Protein AF-A0A949IMN5-F1 (afdb_monomer)

Solvent-accessible surface area (backbone atoms only — not comparable to full-atom values): 14592 Å² total; per-residue (Å²): 137,86,82,60,72,70,64,58,55,63,59,51,56,64,57,60,72,71,70,77,69,84,86,78,74,91,76,91,77,88,82,89,79,91,72,92,67,74,81,76,76,83,71,79,72,83,76,85,62,56,73,76,57,50,69,33,72,68,43,48,50,47,52,60,54,56,50,51,55,58,38,52,49,45,32,50,42,20,45,52,46,24,51,44,27,62,29,58,81,85,50,96,83,51,75,73,84,70,80,82,72,93,74,77,45,71,72,57,62,71,66,63,83,78,71,62,44,83,60,58,60,72,59,54,52,52,43,48,70,61,43,46,65,58,50,51,54,52,50,49,56,46,48,49,36,75,71,74,50,79,93,64,63,77,93,48,34,86,67,47,52,62,45,48,54,52,42,51,54,35,52,54,51,35,49,53,28,48,53,56,42,59,70,52,62,86,54,94,61,102,61,44,62,67,48,27,49,28,20,35,50,33,27,55,34,33,54,48,44,52,54,43,47,56,51,50,49,53,54,52,52,55,48,54,54,49,54,52,53,51,54,52,52,51,52,56,52,53,59,60,72,75,108

pLDDT: mean 76.86, std 22.34, range [27.94, 98.0]

Secondary structure (DSSP, 8-state):
-PPPHHHHHHHHHHHHSSS-----------------------------S-HHHHTSHHHHHHHHHHHHHHHHHHHHHHHHHHHHHT-B---TTSPPP-SPPS---HHHHHH--SPBPPPPHHHHHHHHHHHHHHHHHHHHHHHHHHHH-----HHHHHHHHHHHHHHHHHHHHHHHHHHHHHHHTT---S-SHHHHHHHHHHHHHHHHHHHHHHHHHHHHHHHHHHHHHHHHHHHHHHHHH--

Nearest PDB structures (foldseek):
  8uao-assembly1_B  TM=6.080E-01  e=2.729E+00  synthetic construct
  4dzu-assembly1_A  TM=3.066E-01  e=3.001E+00  synthetic construct
  6pvp-assembly1_C  TM=3.464E-01  e=6.118E+00  Mus musculus

Mean predicted aligned error: 12.79 Å

Radius of gyration: 24.47 Å; Cα contacts (8 Å, |Δi|>4): 161; chains: 1; bounding box: 62×64×76 Å

Structure (mmCIF, N/CA/C/O backbone):
data_AF-A0A949IMN5-F1
#
_entry.id   AF-A0A949IMN5-F1
#
loop_
_atom_site.group_PDB
_atom_site.id
_atom_site.type_symbol
_atom_site.label_atom_id
_atom_site.label_alt_id
_atom_site.label_comp_id
_atom_site.label_asym_id
_atom_site.label_entity_id
_atom_site.label_seq_id
_atom_site.pdbx_PDB_ins_code
_atom_site.Cartn_x
_atom_site.Cartn_y
_atom_site.Cartn_z
_atom_site.occupancy
_atom_site.B_iso_or_equiv
_atom_site.auth_seq_id
_atom_site.auth_comp_id
_atom_site.auth_asym_id
_atom_site.auth_atom_id
_atom_site.pdbx_PDB_model_num
ATOM 1 N N . MET A 1 1 ? -32.111 23.890 -3.496 1.00 41.28 1 MET A N 1
ATOM 2 C CA . MET A 1 1 ? -31.384 23.164 -4.562 1.00 41.28 1 MET A CA 1
ATOM 3 C C . MET A 1 1 ? -31.975 21.770 -4.661 1.00 41.28 1 MET A C 1
ATOM 5 O O . MET A 1 1 ? -31.869 21.022 -3.701 1.00 41.28 1 MET A O 1
ATOM 9 N N . ALA A 1 2 ? -32.677 21.460 -5.752 1.00 35.59 2 ALA A N 1
ATOM 10 C CA . ALA A 1 2 ? -33.306 20.155 -5.952 1.00 35.59 2 ALA A CA 1
ATOM 11 C C . ALA A 1 2 ? -32.286 19.182 -6.561 1.00 35.59 2 ALA A C 1
ATOM 13 O O . ALA A 1 2 ? -31.745 19.444 -7.634 1.00 35.59 2 ALA A O 1
ATOM 14 N N . ILE A 1 3 ? -32.001 18.083 -5.862 1.00 34.38 3 ILE A N 1
ATOM 15 C CA . ILE A 1 3 ? -31.151 17.004 -6.374 1.00 34.38 3 ILE A CA 1
ATOM 16 C C . ILE A 1 3 ? -31.991 16.190 -7.366 1.00 34.38 3 ILE A C 1
ATOM 18 O O . ILE A 1 3 ? -33.081 15.723 -7.045 1.00 34.38 3 ILE A O 1
ATOM 22 N N . SER A 1 4 ? -31.495 16.080 -8.598 1.00 31.73 4 SER A N 1
ATOM 23 C CA . SER A 1 4 ? -32.153 15.399 -9.717 1.00 31.73 4 SER A CA 1
ATOM 24 C C . SER A 1 4 ? -32.386 13.914 -9.422 1.00 31.73 4 SER A C 1
ATOM 26 O O . SER A 1 4 ? -31.450 13.189 -9.084 1.00 31.73 4 SER A O 1
ATOM 28 N N . ALA A 1 5 ? -33.620 13.444 -9.641 1.00 33.72 5 ALA A N 1
ATOM 29 C CA . ALA 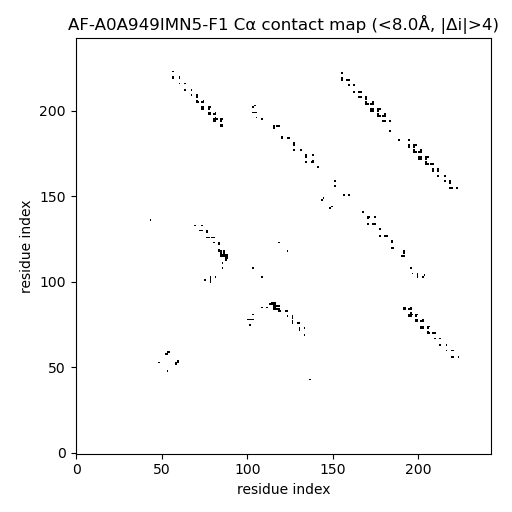A 1 5 ? -34.052 12.053 -9.466 1.00 33.72 5 ALA A CA 1
ATOM 30 C C . ALA A 1 5 ? -33.208 11.025 -10.253 1.00 33.72 5 ALA A C 1
ATOM 32 O O . ALA A 1 5 ? -33.193 9.846 -9.911 1.00 33.72 5 ALA A O 1
ATOM 33 N N . LYS A 1 6 ? -32.438 11.462 -11.261 1.00 31.70 6 LYS A N 1
ATOM 34 C CA . LYS A 1 6 ? -31.504 10.596 -11.999 1.00 31.70 6 LYS A CA 1
ATOM 35 C C . LYS A 1 6 ? -30.280 10.177 -11.172 1.00 31.70 6 LYS A C 1
ATOM 37 O O . LYS A 1 6 ? -29.752 9.098 -11.408 1.00 31.70 6 LYS A O 1
ATOM 42 N N . ALA A 1 7 ? -29.869 10.966 -10.174 1.00 36.00 7 ALA A N 1
ATOM 43 C CA . ALA A 1 7 ? -28.766 10.605 -9.277 1.00 36.00 7 ALA A CA 1
ATOM 44 C C . ALA A 1 7 ? -29.166 9.525 -8.252 1.00 36.00 7 ALA A C 1
ATOM 46 O O . ALA A 1 7 ? -28.325 8.733 -7.835 1.00 36.00 7 ALA A O 1
ATOM 47 N N . LEU A 1 8 ? -30.455 9.444 -7.893 1.00 32.62 8 LEU A N 1
ATOM 48 C CA . LEU A 1 8 ? -30.962 8.417 -6.977 1.00 32.62 8 LEU A CA 1
ATOM 49 C C . LEU A 1 8 ? -31.072 7.035 -7.644 1.00 32.62 8 LEU A C 1
ATOM 51 O O . LEU A 1 8 ? -30.878 6.017 -6.986 1.00 32.62 8 LEU A O 1
ATOM 55 N N . ILE A 1 9 ? -31.336 6.987 -8.953 1.00 37.91 9 ILE A N 1
ATOM 56 C CA . ILE A 1 9 ? -31.514 5.724 -9.687 1.00 37.91 9 ILE A CA 1
ATOM 57 C C . ILE A 1 9 ? -30.167 5.011 -9.899 1.00 37.91 9 ILE A C 1
ATOM 59 O O . ILE A 1 9 ? -30.096 3.790 -9.786 1.00 37.91 9 ILE A O 1
ATOM 63 N N . SER A 1 10 ? -29.069 5.748 -10.106 1.00 33.44 10 SER A N 1
ATOM 64 C CA . SER A 1 10 ? -27.733 5.142 -10.235 1.00 33.44 10 SER A CA 1
ATOM 65 C C . SER A 1 10 ? -27.178 4.592 -8.913 1.00 33.44 10 SER A C 1
ATOM 67 O O . SER A 1 10 ? -26.421 3.626 -8.940 1.00 33.44 10 SER A O 1
ATOM 69 N N . ALA A 1 11 ? -27.589 5.135 -7.762 1.00 33.75 11 ALA A N 1
ATOM 70 C CA . ALA A 1 11 ? -27.211 4.597 -6.451 1.00 33.75 11 ALA A CA 1
ATOM 71 C C . ALA A 1 11 ? -27.967 3.298 -6.097 1.00 33.75 11 ALA A C 1
ATOM 73 O O . ALA A 1 11 ? -27.428 2.435 -5.410 1.00 33.75 11 ALA A O 1
ATOM 74 N N . LEU A 1 12 ? -29.185 3.115 -6.619 1.00 32.62 12 LEU A N 1
ATOM 75 C CA . LEU A 1 12 ? -29.996 1.912 -6.394 1.00 32.62 12 LEU A CA 1
ATOM 76 C C . LEU A 1 12 ? -29.560 0.705 -7.242 1.00 32.62 12 LEU A C 1
ATOM 78 O O . LEU A 1 12 ? -29.733 -0.432 -6.814 1.00 32.62 12 LEU A O 1
ATOM 82 N N . ILE A 1 13 ? -28.932 0.925 -8.401 1.00 36.09 13 ILE A N 1
ATOM 83 C CA . ILE A 1 13 ? -28.458 -0.171 -9.266 1.00 36.09 13 ILE A CA 1
ATOM 84 C C . ILE A 1 13 ? -27.170 -0.814 -8.718 1.00 36.09 13 ILE A C 1
ATOM 86 O O . ILE A 1 13 ? -26.972 -2.017 -8.875 1.00 36.09 13 ILE A O 1
ATOM 90 N N . ILE A 1 14 ? -26.332 -0.060 -7.998 1.00 33.91 14 ILE A N 1
ATOM 91 C CA . ILE A 1 14 ? -25.118 -0.603 -7.359 1.00 33.91 14 ILE A CA 1
ATOM 92 C C . ILE A 1 14 ? -25.471 -1.412 -6.097 1.00 33.91 14 ILE A C 1
ATOM 94 O O . ILE A 1 14 ? -24.813 -2.406 -5.798 1.00 33.91 14 ILE A O 1
ATOM 98 N N . LEU A 1 15 ? -26.567 -1.067 -5.410 1.00 31.66 15 LEU A N 1
ATOM 99 C CA . LEU A 1 15 ? -27.069 -1.838 -4.268 1.00 31.66 15 LEU A CA 1
ATOM 100 C C . LEU A 1 15 ? -27.761 -3.152 -4.692 1.00 31.66 15 LEU A C 1
ATOM 102 O O . LEU A 1 15 ? -27.773 -4.116 -3.931 1.00 31.66 15 LEU A O 1
ATOM 106 N N . ALA A 1 16 ? -28.290 -3.225 -5.919 1.00 29.55 16 ALA A N 1
ATOM 107 C CA . ALA A 1 16 ? -28.969 -4.416 -6.436 1.00 29.55 16 ALA A CA 1
ATOM 108 C C . ALA A 1 16 ? -28.014 -5.540 -6.887 1.00 29.55 16 ALA A C 1
ATOM 110 O O . ALA A 1 16 ? -28.422 -6.697 -6.927 1.00 29.55 16 ALA A O 1
ATOM 111 N N . PHE A 1 17 ? -26.741 -5.239 -7.173 1.00 32.25 17 PHE A N 1
ATOM 112 C CA . PHE A 1 17 ? -25.756 -6.263 -7.557 1.00 32.25 17 PHE A CA 1
ATOM 113 C C . PHE A 1 17 ? -25.123 -7.007 -6.368 1.00 32.25 17 PHE A C 1
ATOM 115 O O . PHE A 1 17 ? -24.558 -8.078 -6.567 1.00 32.25 17 PHE A O 1
ATOM 122 N N . TYR A 1 18 ? -25.261 -6.499 -5.138 1.00 37.41 18 TYR A N 1
ATOM 123 C CA . TYR A 1 18 ? -24.734 -7.153 -3.928 1.00 37.41 18 TYR A CA 1
ATOM 124 C C . TYR A 1 18 ? -25.780 -7.951 -3.130 1.00 37.41 18 TYR A C 1
ATOM 126 O O . TYR A 1 18 ? -25.418 -8.687 -2.217 1.00 37.41 18 TYR A O 1
ATOM 134 N N . LEU A 1 19 ? -27.066 -7.862 -3.484 1.00 32.44 19 LEU A N 1
ATOM 135 C CA . LEU A 1 19 ? -28.165 -8.535 -2.773 1.00 32.44 19 LEU A CA 1
ATOM 136 C C . LEU A 1 19 ? -28.531 -9.926 -3.326 1.00 32.44 19 LEU A C 1
ATOM 138 O O . LEU A 1 19 ? -29.504 -10.526 -2.881 1.00 32.44 19 LEU A O 1
ATOM 142 N N . ALA A 1 20 ? -27.741 -10.464 -4.257 1.00 32.94 20 ALA A N 1
ATOM 143 C CA . ALA A 1 20 ? -27.929 -11.798 -4.827 1.00 32.94 20 ALA A CA 1
ATOM 144 C C . ALA A 1 20 ? -26.781 -12.753 -4.452 1.00 32.94 20 ALA A C 1
ATOM 146 O O . ALA A 1 20 ? -26.173 -13.376 -5.318 1.00 32.94 20 ALA A O 1
ATOM 147 N N . MET A 1 21 ? -26.475 -12.885 -3.158 1.00 36.72 21 MET A N 1
ATOM 148 C CA . MET A 1 21 ? -25.845 -14.109 -2.655 1.00 36.72 21 MET A CA 1
ATOM 149 C C . MET A 1 21 ? -26.936 -14.998 -2.047 1.00 36.72 21 MET A C 1
ATOM 151 O O . MET A 1 21 ? -27.676 -14.530 -1.180 1.00 36.72 21 MET A O 1
ATOM 155 N N . PRO A 1 22 ? -27.080 -16.259 -2.489 1.00 36.06 22 PRO A N 1
ATOM 156 C CA . PRO A 1 22 ? -28.044 -17.167 -1.895 1.00 36.06 22 PRO A CA 1
ATOM 157 C C . PRO A 1 22 ? -27.596 -17.514 -0.472 1.00 36.06 22 PRO A C 1
ATOM 159 O O . PRO A 1 22 ? -26.511 -18.054 -0.256 1.00 36.06 22 PRO A O 1
ATOM 162 N N . LEU A 1 23 ? -28.457 -17.212 0.499 1.00 37.97 23 LEU A N 1
ATOM 163 C CA . LEU A 1 23 ? -28.363 -17.723 1.860 1.00 37.97 23 LEU A CA 1
ATOM 164 C C . LEU A 1 23 ? -28.637 -19.238 1.799 1.00 37.97 23 LEU A C 1
ATOM 166 O O . LEU A 1 23 ? -29.789 -19.669 1.780 1.00 37.97 23 LEU A O 1
ATOM 170 N N . ALA A 1 24 ? -27.591 -20.055 1.682 1.00 33.03 24 ALA A N 1
ATOM 171 C CA . ALA A 1 24 ? -27.725 -21.505 1.766 1.00 33.03 24 ALA A CA 1
ATOM 172 C C . ALA A 1 24 ? -27.895 -21.911 3.240 1.00 33.03 24 ALA A C 1
ATOM 174 O O . ALA A 1 24 ? -26.998 -21.717 4.059 1.00 33.03 24 ALA A O 1
ATOM 175 N N . ALA A 1 25 ? -29.072 -22.442 3.572 1.00 32.69 25 ALA A N 1
ATOM 176 C CA . ALA A 1 25 ? -29.367 -23.077 4.855 1.00 32.69 25 ALA A CA 1
ATOM 177 C C . ALA A 1 25 ? -28.558 -24.384 5.027 1.00 32.69 25 ALA A C 1
ATOM 179 O O . ALA A 1 25 ? -28.226 -25.021 4.023 1.00 32.69 25 ALA A O 1
ATOM 180 N N . PRO A 1 26 ? -28.255 -24.822 6.265 1.00 34.97 26 PRO A N 1
ATOM 181 C CA . PRO A 1 26 ? -27.501 -26.047 6.486 1.00 34.97 26 PRO A CA 1
ATOM 182 C C . PRO A 1 26 ? -28.415 -27.263 6.293 1.00 34.97 26 PRO A C 1
ATOM 184 O O . PRO A 1 26 ? -29.452 -27.377 6.946 1.00 34.97 26 PRO A O 1
ATOM 187 N N . ALA A 1 27 ? -28.022 -28.180 5.411 1.00 33.22 27 ALA A N 1
ATOM 188 C CA . ALA A 1 27 ? -28.583 -29.524 5.348 1.00 33.22 27 ALA A CA 1
ATOM 189 C C . ALA A 1 27 ? -27.526 -30.515 5.845 1.00 33.22 27 ALA A C 1
ATOM 191 O O . ALA A 1 27 ? -26.552 -30.815 5.158 1.00 33.22 27 ALA A O 1
ATOM 192 N N . ASP A 1 28 ? -27.738 -30.991 7.066 1.00 37.88 28 ASP A N 1
ATOM 193 C CA . ASP A 1 28 ? -27.167 -32.224 7.596 1.00 37.88 28 ASP A CA 1
ATOM 194 C C . ASP A 1 28 ? -27.780 -33.399 6.818 1.00 37.88 28 ASP A C 1
ATOM 196 O O . ASP A 1 28 ? -28.994 -33.548 6.897 1.00 37.88 28 ASP A O 1
ATOM 200 N N . VAL A 1 29 ? -26.996 -34.202 6.081 1.00 36.28 29 VAL A N 1
ATOM 201 C CA . VAL A 1 29 ? -27.122 -35.677 5.986 1.00 36.28 29 VAL A CA 1
ATOM 202 C C . VAL A 1 29 ? -25.806 -36.262 5.445 1.00 36.28 29 VAL A C 1
ATOM 204 O O . VAL A 1 29 ? -25.290 -35.861 4.406 1.00 36.28 29 VAL A O 1
ATOM 207 N N . ALA A 1 30 ? -25.305 -37.249 6.183 1.00 32.31 30 ALA A N 1
ATOM 208 C CA . ALA A 1 30 ? -24.183 -38.141 5.925 1.00 32.31 30 ALA A CA 1
ATOM 209 C C . ALA A 1 30 ? -24.064 -38.728 4.501 1.00 32.31 30 ALA A C 1
ATOM 211 O O . ALA A 1 30 ? -25.062 -39.053 3.863 1.00 32.31 30 ALA A O 1
ATOM 212 N N . GLY A 1 31 ? -22.824 -39.034 4.092 1.00 27.94 31 GLY A N 1
ATOM 213 C CA . GLY A 1 31 ? -22.574 -40.057 3.070 1.00 27.94 31 GLY A CA 1
ATOM 214 C C . GLY A 1 31 ? -21.322 -39.873 2.214 1.00 27.94 31 GLY A C 1
ATOM 215 O O . GLY A 1 31 ? -21.405 -39.350 1.115 1.00 27.94 31 GLY A O 1
ATOM 216 N N . THR A 1 32 ? -20.199 -40.418 2.697 1.00 33.28 32 THR A N 1
ATOM 217 C CA . THR A 1 32 ? -19.134 -41.090 1.915 1.00 33.28 32 THR A CA 1
ATOM 218 C C . THR A 1 32 ? -18.493 -40.370 0.718 1.00 33.28 32 THR A C 1
ATOM 220 O O . THR A 1 32 ? -19.057 -40.322 -0.370 1.00 33.28 32 THR A O 1
ATOM 223 N N . GLY A 1 33 ? -17.214 -40.000 0.873 1.00 29.09 33 GLY A N 1
ATOM 224 C CA . GLY A 1 33 ? -16.301 -39.787 -0.257 1.00 29.09 33 GLY A CA 1
ATOM 225 C C . GLY A 1 33 ? -15.265 -38.688 -0.034 1.00 29.09 33 GLY A C 1
ATOM 226 O O . GLY A 1 33 ? -15.238 -37.725 -0.793 1.00 29.09 33 GLY A O 1
ATOM 227 N N . LEU A 1 34 ? -14.415 -38.812 0.992 1.00 30.92 34 LEU A N 1
ATOM 228 C CA . LEU A 1 34 ? -13.255 -37.932 1.156 1.00 30.92 34 LEU A CA 1
ATOM 229 C C . LEU A 1 34 ? -12.231 -38.238 0.058 1.00 30.92 34 LEU A C 1
ATOM 231 O O . LEU A 1 34 ? -11.395 -39.127 0.191 1.00 30.92 34 LEU A O 1
ATOM 235 N N . ASN A 1 35 ? -12.326 -37.502 -1.043 1.00 31.97 35 ASN A N 1
ATOM 2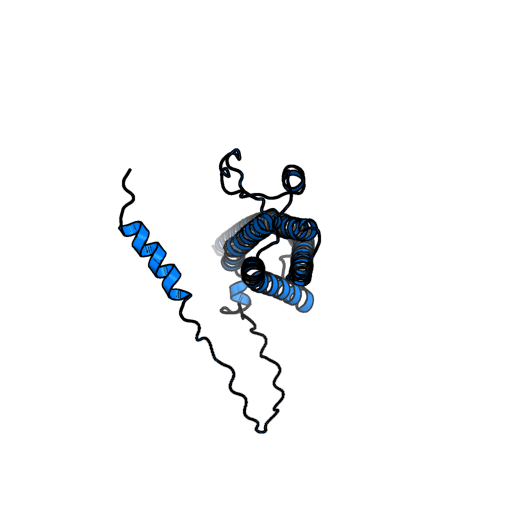36 C CA . ASN A 1 35 ? -11.181 -37.232 -1.889 1.00 31.97 35 ASN A CA 1
ATOM 237 C C . ASN A 1 35 ? -10.668 -35.859 -1.448 1.00 31.97 35 ASN A C 1
ATOM 239 O O . ASN A 1 35 ? -11.235 -34.833 -1.828 1.00 31.97 35 ASN A O 1
ATOM 243 N N . ASP A 1 36 ? -9.650 -35.864 -0.585 1.00 36.97 36 ASP A N 1
ATOM 244 C CA . ASP A 1 36 ? -8.921 -34.680 -0.135 1.00 36.97 36 ASP A CA 1
ATOM 245 C C . ASP A 1 36 ? -8.293 -33.977 -1.344 1.00 36.97 36 ASP A C 1
ATOM 247 O O . ASP A 1 36 ? -7.148 -34.210 -1.731 1.00 36.97 36 ASP A O 1
ATOM 251 N N . LYS A 1 37 ? -9.059 -33.088 -1.968 1.00 35.22 37 LYS A N 1
ATOM 252 C CA . LYS A 1 37 ? -8.505 -31.982 -2.735 1.00 35.22 37 LYS A CA 1
ATOM 253 C C . LYS A 1 37 ? -8.669 -30.748 -1.873 1.00 35.22 37 LYS A C 1
ATOM 255 O O . LYS A 1 37 ? -9.775 -30.243 -1.706 1.00 35.22 37 LYS A O 1
ATOM 260 N N . ALA A 1 38 ? -7.543 -30.308 -1.314 1.00 35.91 38 ALA A N 1
ATOM 261 C CA . ALA A 1 38 ? -7.396 -29.005 -0.685 1.00 35.91 38 ALA A CA 1
ATOM 262 C C . ALA A 1 38 ? -8.141 -27.936 -1.507 1.00 35.91 38 ALA A C 1
ATOM 264 O O . ALA A 1 38 ? -8.117 -28.017 -2.743 1.00 35.91 38 ALA A O 1
ATOM 265 N N . PRO A 1 39 ? -8.801 -26.954 -0.864 1.00 37.59 39 PRO A N 1
ATOM 266 C CA . PRO A 1 39 ? -9.489 -25.901 -1.593 1.00 37.59 39 PRO A CA 1
ATOM 267 C C . PRO A 1 39 ? -8.487 -25.267 -2.552 1.00 37.59 39 PRO A C 1
ATOM 269 O O . PRO A 1 39 ? -7.398 -24.853 -2.146 1.00 37.59 39 PRO A O 1
ATOM 272 N N . ALA A 1 40 ? -8.830 -25.281 -3.840 1.00 37.94 40 ALA A N 1
ATOM 273 C CA . ALA A 1 40 ? -8.029 -24.660 -4.874 1.00 37.94 40 ALA A CA 1
ATOM 274 C C . ALA A 1 40 ? -7.737 -23.227 -4.427 1.00 37.94 40 ALA A C 1
ATOM 276 O O . ALA A 1 40 ? -8.660 -22.423 -4.284 1.00 37.94 40 ALA A O 1
ATOM 277 N N . LYS A 1 41 ? -6.457 -22.92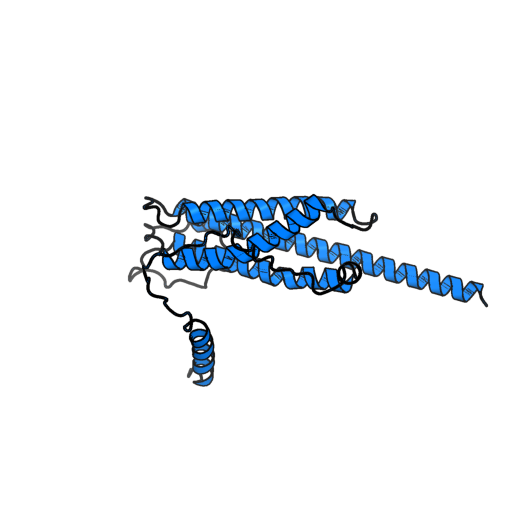3 -4.176 1.00 36.78 41 LYS A N 1
ATOM 278 C CA . LYS A 1 41 ? -5.994 -21.540 -4.114 1.00 36.78 41 LYS A CA 1
ATOM 279 C C . LYS A 1 41 ? -6.545 -20.870 -5.364 1.00 36.78 41 LYS A C 1
ATOM 281 O O . LYS A 1 41 ? -6.226 -21.297 -6.473 1.00 36.78 41 LYS A O 1
ATOM 286 N N . LEU A 1 42 ? -7.397 -19.868 -5.179 1.00 34.62 42 LEU A N 1
ATOM 287 C CA . LEU A 1 42 ? -7.748 -18.927 -6.229 1.00 34.62 42 LEU A CA 1
ATOM 288 C C . LEU A 1 42 ? -6.459 -18.188 -6.586 1.00 34.62 42 LEU A C 1
ATOM 290 O O . LEU A 1 42 ? -6.202 -17.103 -6.084 1.00 34.62 42 LEU A O 1
ATOM 294 N N . SER A 1 43 ? -5.614 -18.802 -7.415 1.00 37.22 43 SER A N 1
ATOM 295 C CA . SER A 1 43 ? -4.557 -18.082 -8.100 1.00 37.22 43 SER A CA 1
ATOM 296 C C . SER A 1 43 ? -5.282 -17.151 -9.058 1.00 37.22 43 SER A C 1
ATOM 298 O O . SER A 1 43 ? -5.744 -17.580 -10.121 1.00 37.22 43 SER A O 1
ATOM 300 N N . ILE A 1 44 ? -5.457 -15.896 -8.658 1.00 42.72 44 ILE A N 1
ATOM 301 C CA . ILE A 1 44 ? -5.903 -14.838 -9.555 1.00 42.72 44 ILE A CA 1
ATOM 302 C C . ILE A 1 44 ? -4.727 -14.609 -10.509 1.00 42.72 44 ILE A C 1
ATOM 304 O O . ILE A 1 44 ? -3.866 -13.760 -10.310 1.00 42.72 44 ILE A O 1
ATOM 308 N N . GLY A 1 45 ? -4.630 -15.472 -11.520 1.00 38.69 45 GLY A N 1
ATOM 309 C CA . GLY A 1 45 ? -3.552 -15.460 -12.491 1.00 38.69 45 GLY A CA 1
ATOM 310 C C . GLY A 1 45 ? -3.628 -14.184 -13.317 1.00 38.69 45 GLY A C 1
ATOM 311 O O . GLY A 1 45 ? -4.412 -14.091 -14.255 1.00 38.69 45 GLY A O 1
ATOM 312 N N . ARG A 1 46 ? -2.778 -13.208 -12.992 1.00 52.19 46 ARG A N 1
ATOM 313 C CA . ARG A 1 46 ? -2.610 -11.945 -13.731 1.00 52.19 46 ARG A CA 1
ATOM 314 C C . ARG A 1 46 ? -1.963 -12.130 -15.117 1.00 52.19 46 ARG A C 1
ATOM 316 O O . ARG A 1 46 ? -1.809 -11.172 -15.869 1.00 52.19 46 ARG A O 1
ATOM 323 N N . ARG A 1 47 ? -1.553 -13.354 -15.470 1.00 51.34 47 ARG A N 1
ATOM 324 C CA . ARG A 1 47 ? -0.802 -13.671 -16.694 1.00 51.34 47 ARG A CA 1
ATOM 325 C C . ARG A 1 47 ? -1.743 -13.898 -17.879 1.00 51.34 47 ARG A C 1
ATOM 327 O O . ARG A 1 47 ? -2.080 -15.028 -18.208 1.00 51.34 47 ARG A O 1
ATOM 334 N N . THR A 1 48 ? -2.184 -12.810 -18.507 1.00 51.41 48 THR A N 1
ATOM 335 C CA . THR A 1 48 ? -2.967 -12.845 -19.760 1.00 51.41 48 THR A CA 1
ATOM 336 C C . THR A 1 48 ? -2.114 -12.645 -21.018 1.00 51.41 48 THR A C 1
ATOM 338 O O . THR A 1 48 ? -2.591 -12.919 -22.116 1.00 51.41 48 THR A O 1
ATOM 341 N N . ALA A 1 49 ? -0.859 -12.209 -20.871 1.00 58.88 49 ALA A N 1
ATOM 342 C CA . ALA A 1 49 ? 0.103 -12.000 -21.953 1.00 58.88 49 ALA A CA 1
ATOM 343 C C . ALA A 1 49 ? 1.358 -12.859 -21.731 1.00 58.88 49 ALA A C 1
ATOM 345 O O . ALA A 1 49 ? 1.631 -13.274 -20.605 1.00 58.88 49 ALA A O 1
ATOM 346 N N . SER A 1 50 ? 2.120 -13.124 -22.798 1.00 64.50 50 SER A N 1
ATOM 347 C CA . SER A 1 50 ? 3.403 -13.833 -22.670 1.00 64.50 50 SER A CA 1
ATOM 348 C C . SER A 1 50 ? 4.413 -13.001 -21.867 1.00 64.50 50 SER A C 1
ATOM 350 O O . SER A 1 50 ? 4.382 -11.771 -21.933 1.00 64.50 50 SER A O 1
ATOM 352 N N . ASP A 1 51 ? 5.341 -13.649 -21.155 1.00 64.31 51 ASP A N 1
ATOM 353 C CA . ASP A 1 51 ? 6.349 -12.964 -20.324 1.00 64.31 51 ASP A CA 1
ATOM 354 C C . ASP A 1 51 ? 7.112 -11.882 -21.116 1.00 64.31 51 ASP A C 1
ATOM 356 O O . ASP A 1 51 ? 7.362 -10.785 -20.626 1.00 64.31 51 ASP A O 1
ATOM 360 N N . ALA A 1 52 ? 7.402 -12.135 -22.397 1.00 65.75 52 ALA A N 1
ATOM 361 C CA . ALA A 1 52 ? 8.068 -11.174 -23.277 1.00 65.75 52 ALA A CA 1
ATOM 362 C C . ALA A 1 52 ? 7.226 -9.917 -23.577 1.00 65.75 52 ALA A C 1
ATOM 364 O O . ALA A 1 52 ? 7.775 -8.840 -23.813 1.00 65.75 52 ALA A O 1
ATOM 365 N N . GLU A 1 53 ? 5.898 -10.032 -23.592 1.00 65.88 53 GLU A N 1
ATOM 366 C CA . GLU A 1 53 ? 4.995 -8.901 -23.809 1.00 65.88 53 GLU A CA 1
ATOM 367 C C . GLU A 1 53 ? 4.786 -8.070 -22.549 1.00 65.88 53 GLU A C 1
ATOM 369 O O . GLU A 1 53 ? 4.682 -6.848 -22.652 1.00 65.88 53 GLU A O 1
ATOM 374 N N . GLN A 1 54 ? 4.786 -8.706 -21.377 1.00 63.88 54 GLN A N 1
ATOM 375 C CA . GLN A 1 54 ? 4.701 -8.020 -20.084 1.00 63.88 54 GLN A CA 1
ATOM 376 C C . GLN A 1 54 ? 5.956 -7.191 -19.789 1.00 63.88 54 GLN A C 1
ATOM 378 O O . GLN A 1 54 ? 5.875 -6.125 -19.186 1.00 63.88 54 GLN A O 1
ATOM 383 N N . MET A 1 55 ? 7.109 -7.625 -20.301 1.00 68.75 55 MET A N 1
ATOM 384 C CA . MET A 1 55 ? 8.383 -6.914 -20.159 1.00 68.75 55 MET A CA 1
ATOM 385 C C . MET A 1 55 ? 8.553 -5.749 -21.146 1.00 68.75 55 MET A C 1
ATOM 387 O O . MET A 1 55 ? 9.589 -5.079 -21.146 1.00 68.75 55 MET A O 1
ATOM 391 N N . LYS A 1 56 ? 7.553 -5.475 -21.999 1.00 77.75 56 LYS A N 1
ATOM 392 C CA . LYS A 1 56 ? 7.573 -4.285 -22.857 1.00 77.75 56 LYS A CA 1
ATOM 393 C C . LYS A 1 56 ? 7.489 -3.017 -21.993 1.00 77.75 56 LYS A C 1
ATOM 395 O O . LYS A 1 56 ? 6.664 -2.966 -21.078 1.00 77.75 56 LYS A O 1
ATOM 400 N N . PRO A 1 57 ? 8.262 -1.964 -22.319 1.00 79.75 57 PRO A N 1
ATOM 401 C CA . PRO A 1 57 ? 8.247 -0.690 -21.602 1.00 79.75 57 PRO A CA 1
ATOM 402 C C . PRO A 1 57 ? 6.851 -0.142 -21.279 1.00 79.75 57 PRO A C 1
ATOM 404 O O . PRO A 1 57 ? 6.571 0.266 -20.152 1.00 79.75 57 PRO A O 1
ATOM 407 N N . GLU A 1 58 ? 5.954 -0.146 -22.263 1.00 83.62 58 GLU A N 1
ATOM 408 C CA . GLU A 1 58 ? 4.601 0.393 -22.141 1.00 83.62 58 GLU A CA 1
ATOM 409 C C . GLU A 1 58 ? 3.718 -0.466 -21.233 1.00 83.62 58 GLU A C 1
ATOM 411 O O . GLU A 1 58 ? 2.907 0.083 -20.484 1.00 83.62 58 GLU A O 1
ATOM 416 N N . ALA A 1 59 ? 3.889 -1.791 -21.272 1.00 80.81 59 ALA A N 1
ATOM 417 C CA . ALA A 1 59 ? 3.162 -2.723 -20.417 1.00 80.81 59 ALA A CA 1
ATOM 418 C C . ALA A 1 59 ? 3.564 -2.520 -18.951 1.00 80.81 59 ALA A C 1
ATOM 420 O O . ALA A 1 59 ? 2.706 -2.219 -18.125 1.00 80.81 59 ALA A O 1
ATOM 421 N N . MET A 1 60 ? 4.868 -2.500 -18.654 1.00 80.50 60 MET A N 1
ATOM 422 C CA . MET A 1 60 ? 5.376 -2.263 -17.295 1.00 80.50 60 MET A CA 1
ATOM 423 C C . MET A 1 60 ? 4.925 -0.909 -16.722 1.00 80.50 60 MET A C 1
ATOM 425 O O . MET A 1 60 ? 4.541 -0.803 -15.555 1.00 80.50 60 MET A O 1
ATOM 429 N N . LEU A 1 61 ? 4.950 0.157 -17.532 1.00 84.38 61 LEU A N 1
ATOM 430 C CA . LEU A 1 61 ? 4.469 1.477 -17.108 1.00 84.38 61 LEU A CA 1
ATOM 431 C C . LEU A 1 61 ? 2.949 1.507 -16.894 1.00 84.38 61 LEU A C 1
ATOM 433 O O . LEU A 1 61 ? 2.473 2.229 -16.014 1.00 84.38 61 LEU A O 1
ATOM 437 N N . THR A 1 62 ? 2.196 0.737 -17.681 1.00 86.12 62 THR A N 1
ATOM 438 C CA . THR A 1 62 ? 0.744 0.580 -17.527 1.00 86.12 62 THR A CA 1
ATOM 439 C C . THR A 1 62 ? 0.417 -0.179 -16.246 1.00 86.12 62 THR A C 1
ATOM 441 O O . THR A 1 62 ? -0.400 0.298 -15.462 1.00 86.12 62 THR A O 1
ATOM 444 N N . ASP A 1 63 ? 1.129 -1.264 -15.954 1.00 84.44 63 ASP A N 1
ATOM 445 C CA . ASP A 1 63 ? 0.955 -2.023 -14.716 1.00 84.44 63 ASP A CA 1
ATOM 446 C C . ASP A 1 63 ? 1.243 -1.156 -13.489 1.00 84.44 63 ASP A C 1
ATOM 448 O O . ASP A 1 63 ? 0.449 -1.111 -12.547 1.00 84.44 63 ASP A O 1
ATOM 452 N N . LEU A 1 64 ? 2.325 -0.371 -13.525 1.00 86.50 64 LEU A N 1
ATOM 453 C CA . LEU A 1 64 ? 2.638 0.593 -12.469 1.00 86.50 64 LEU A CA 1
ATOM 454 C C . LEU A 1 64 ? 1.619 1.735 -12.369 1.00 86.50 64 LEU A C 1
ATOM 456 O O . LEU A 1 64 ? 1.499 2.345 -11.305 1.00 86.50 64 LEU A O 1
ATOM 460 N N . ARG A 1 65 ? 0.910 2.090 -13.444 1.00 87.69 65 ARG A N 1
ATOM 461 C CA . ARG A 1 65 ? -0.205 3.049 -13.388 1.00 87.69 65 ARG A CA 1
ATOM 462 C C . ARG A 1 65 ? -1.408 2.408 -12.709 1.00 87.69 65 ARG A C 1
ATOM 464 O O . ARG A 1 65 ? -1.976 3.026 -11.812 1.00 87.69 65 ARG A O 1
ATOM 471 N N . ASP A 1 66 ? -1.774 1.201 -13.115 1.00 85.75 66 ASP A N 1
ATOM 472 C CA . ASP A 1 66 ? -2.982 0.519 -12.646 1.00 85.75 66 ASP A CA 1
ATOM 473 C C . ASP A 1 66 ? -2.859 0.094 -11.187 1.00 85.75 66 ASP A C 1
ATOM 475 O O . ASP A 1 66 ? -3.815 0.207 -10.421 1.00 85.75 66 ASP A O 1
ATOM 479 N N . PHE A 1 67 ? -1.644 -0.226 -10.746 1.00 87.25 67 PHE A N 1
ATOM 480 C CA . PHE A 1 67 ? -1.350 -0.510 -9.347 1.00 87.25 67 PHE A CA 1
ATOM 481 C C . PHE A 1 67 ? -1.686 0.651 -8.392 1.00 87.25 67 PHE A C 1
ATOM 483 O O . PHE A 1 67 ? -1.984 0.437 -7.216 1.00 87.25 67 PHE A O 1
ATOM 490 N N . ARG A 1 68 ? -1.702 1.896 -8.888 1.00 91.56 68 ARG A N 1
ATOM 491 C CA . ARG A 1 68 ? -2.145 3.062 -8.106 1.00 91.56 68 ARG A CA 1
ATOM 492 C C . ARG A 1 68 ? -3.578 2.894 -7.593 1.00 91.56 68 ARG A C 1
ATOM 494 O O . ARG A 1 68 ? -3.895 3.388 -6.514 1.00 91.56 68 ARG A O 1
ATOM 501 N N . LEU A 1 69 ? -4.447 2.229 -8.357 1.00 91.25 69 LEU A N 1
ATOM 502 C CA . LEU A 1 69 ? -5.837 1.995 -7.960 1.00 91.25 69 LEU A CA 1
ATOM 503 C C . LEU A 1 69 ? -5.899 1.080 -6.733 1.00 91.25 69 LEU A C 1
ATOM 505 O O . LEU A 1 69 ? -6.558 1.436 -5.758 1.00 91.25 69 LEU A O 1
ATOM 509 N N . CYS A 1 70 ? -5.123 -0.008 -6.731 1.00 91.75 70 CYS A N 1
ATOM 510 C CA . CYS A 1 70 ? -5.000 -0.917 -5.590 1.00 91.75 70 CYS A CA 1
ATOM 511 C C . CYS A 1 70 ? -4.506 -0.187 -4.332 1.00 91.75 70 CYS A C 1
ATOM 513 O O . CYS A 1 70 ? -5.081 -0.332 -3.255 1.00 91.75 70 CYS A O 1
ATOM 515 N N . LEU A 1 71 ? -3.477 0.657 -4.467 1.00 94.31 71 LEU A N 1
ATOM 516 C CA . LEU A 1 71 ? -2.943 1.434 -3.344 1.00 94.31 71 LEU A CA 1
ATOM 517 C C . LEU A 1 71 ? -3.937 2.474 -2.816 1.00 94.31 71 LEU A C 1
ATOM 519 O O . LEU A 1 71 ? -4.017 2.696 -1.610 1.00 94.31 71 LEU A O 1
ATOM 523 N N . ASN A 1 72 ? -4.709 3.116 -3.694 1.00 94.44 72 ASN A N 1
ATOM 524 C CA . ASN A 1 72 ? -5.756 4.043 -3.270 1.00 94.44 72 ASN A CA 1
ATOM 525 C C . ASN A 1 72 ? -6.876 3.326 -2.514 1.00 94.44 72 ASN A C 1
ATOM 527 O O . ASN A 1 72 ? -7.332 3.846 -1.498 1.00 94.44 72 ASN A O 1
ATOM 531 N N . GLN A 1 73 ? -7.274 2.138 -2.969 1.00 94.44 73 GLN A N 1
ATOM 532 C CA . GLN A 1 73 ? -8.265 1.322 -2.275 1.00 94.44 73 GLN A CA 1
ATOM 533 C C . GLN A 1 73 ? -7.751 0.876 -0.901 1.00 94.44 73 GLN A C 1
ATOM 535 O O . GLN A 1 73 ? -8.438 1.094 0.090 1.00 94.44 73 GLN A O 1
ATOM 540 N N . LEU A 1 74 ? -6.510 0.380 -0.806 1.00 95.50 74 LEU A N 1
ATOM 541 C CA . LEU A 1 74 ? -5.877 0.042 0.478 1.00 95.50 74 LEU A CA 1
ATOM 542 C C . LEU A 1 74 ? -5.891 1.214 1.464 1.00 95.50 74 LEU A C 1
ATOM 544 O O . LEU A 1 74 ? -6.212 1.040 2.637 1.00 95.50 74 LEU A O 1
ATOM 548 N N . LYS A 1 75 ? -5.564 2.422 0.991 1.00 96.62 75 LYS A N 1
ATOM 549 C CA . LYS A 1 75 ? -5.597 3.627 1.827 1.00 96.62 75 LYS A CA 1
ATOM 550 C C . LYS A 1 75 ? -7.007 3.972 2.281 1.00 96.62 75 LYS A C 1
ATOM 552 O O . LYS A 1 75 ? -7.183 4.300 3.450 1.00 96.62 75 LYS A O 1
ATOM 557 N N . GLN A 1 76 ? -7.989 3.913 1.385 1.00 95.62 76 GLN A N 1
ATOM 558 C CA . GLN A 1 76 ? -9.370 4.228 1.736 1.00 95.62 76 GLN A CA 1
ATOM 559 C C . GLN A 1 76 ? -9.923 3.233 2.758 1.00 95.62 76 GLN A C 1
ATOM 561 O O . GLN A 1 76 ? -10.508 3.652 3.752 1.00 95.62 76 GLN A O 1
ATOM 566 N N . GLU A 1 77 ? -9.681 1.937 2.577 1.00 95.69 77 GLU A N 1
ATOM 567 C CA . GLU A 1 77 ? -10.147 0.938 3.539 1.00 95.69 77 GLU A CA 1
ATOM 568 C C . GLU A 1 77 ? -9.412 1.033 4.879 1.00 95.69 77 GLU A C 1
ATOM 570 O O . GLU A 1 77 ? -10.024 0.867 5.931 1.00 95.69 77 GLU A O 1
ATOM 575 N N . ALA A 1 78 ? -8.129 1.404 4.882 1.00 97.06 78 ALA A N 1
ATOM 576 C CA . ALA A 1 78 ? -7.415 1.704 6.121 1.00 97.06 78 ALA A CA 1
ATOM 577 C C . ALA A 1 78 ? -8.006 2.924 6.854 1.00 97.06 78 ALA A C 1
ATOM 579 O O . ALA A 1 78 ? -8.123 2.914 8.079 1.00 97.06 78 ALA A O 1
ATOM 580 N N . VAL A 1 79 ? -8.424 3.963 6.125 1.00 96.31 79 VAL A N 1
ATOM 581 C CA . VAL A 1 79 ? -9.160 5.103 6.696 1.00 96.31 79 VAL A CA 1
ATOM 582 C C . VAL A 1 79 ? -10.493 4.644 7.287 1.00 96.31 79 VAL A C 1
ATOM 584 O O . VAL A 1 79 ? -10.804 5.006 8.421 1.00 96.31 79 VAL A O 1
ATOM 587 N N . ASN A 1 80 ? -11.258 3.828 6.560 1.00 95.19 80 ASN A N 1
ATOM 588 C CA . ASN A 1 80 ? -12.548 3.319 7.025 1.00 95.19 80 ASN A CA 1
ATOM 589 C C . ASN A 1 80 ? -12.387 2.477 8.305 1.00 95.19 80 ASN A C 1
ATOM 591 O O . ASN A 1 80 ? -13.128 2.656 9.274 1.00 95.19 80 ASN A O 1
ATOM 595 N N . LEU A 1 81 ? -11.361 1.620 8.347 1.00 95.38 81 LEU A N 1
ATOM 596 C CA . LEU A 1 81 ? -11.002 0.820 9.515 1.00 95.38 81 LEU A CA 1
ATOM 597 C C . LEU A 1 81 ? -10.632 1.704 10.715 1.00 95.38 81 LEU A C 1
ATOM 599 O O . LEU A 1 81 ? -11.104 1.474 11.827 1.00 95.38 81 LEU A O 1
ATOM 603 N N . PHE A 1 82 ? -9.821 2.743 10.493 1.00 95.12 82 PHE A N 1
ATOM 604 C CA . PHE A 1 82 ? -9.451 3.704 11.532 1.00 95.12 82 PHE A CA 1
ATOM 605 C C . PHE A 1 82 ? -10.674 4.443 12.085 1.00 95.12 82 PHE A C 1
ATOM 607 O O . PHE A 1 82 ? -10.814 4.585 13.299 1.00 95.12 82 PHE A O 1
ATOM 614 N N . GLN A 1 83 ? -11.576 4.894 11.213 1.00 92.62 83 GLN A N 1
ATOM 615 C CA . GLN A 1 83 ? -12.795 5.600 11.608 1.00 92.62 83 GLN A CA 1
ATOM 616 C C . GLN A 1 83 ? -13.739 4.703 12.410 1.00 92.62 83 GLN A C 1
ATOM 618 O O . GLN A 1 83 ? -14.325 5.163 13.387 1.00 92.62 83 GLN A O 1
ATOM 623 N N . GLU A 1 84 ? -13.850 3.419 12.058 1.00 93.31 84 GLU A N 1
ATOM 624 C CA . GLU A 1 84 ?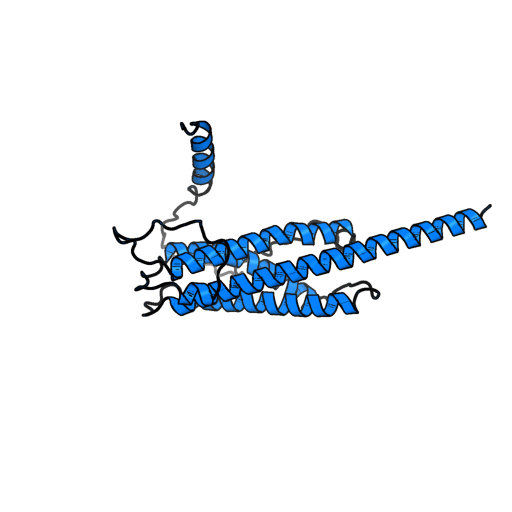 -14.637 2.469 12.849 1.00 93.31 84 GLU A CA 1
ATOM 625 C C . GLU A 1 84 ? -13.995 2.212 14.218 1.00 93.31 84 GLU A C 1
ATOM 627 O O . GLU A 1 84 ? -14.687 2.222 15.234 1.00 93.31 84 GLU A O 1
ATOM 632 N N . ALA A 1 85 ? -12.669 2.044 14.265 1.00 92.69 85 ALA A N 1
ATOM 633 C CA . ALA A 1 85 ? -11.930 1.831 15.509 1.00 92.69 85 ALA A CA 1
ATOM 634 C C . ALA A 1 85 ? -12.008 3.035 16.464 1.00 92.69 85 ALA A C 1
ATOM 636 O O . ALA A 1 85 ? -12.043 2.870 17.683 1.00 92.69 85 ALA A O 1
ATOM 637 N N . THR A 1 86 ? -12.040 4.246 15.908 1.00 91.38 86 THR A N 1
ATOM 638 C CA . THR A 1 86 ? -12.036 5.514 16.654 1.00 91.38 86 THR A CA 1
ATOM 639 C C . THR A 1 86 ? -13.415 6.155 16.776 1.00 91.38 86 THR A C 1
ATOM 641 O O . THR A 1 86 ? -13.539 7.309 17.188 1.00 91.38 86 THR A O 1
ATOM 644 N N . ARG A 1 87 ? -14.471 5.407 16.447 1.00 88.88 87 ARG A N 1
ATOM 645 C CA . ARG A 1 87 ? -15.853 5.877 16.501 1.00 88.88 87 ARG A CA 1
ATOM 646 C C . ARG A 1 87 ? -16.223 6.301 17.921 1.00 88.88 87 ARG A C 1
ATOM 648 O O . ARG A 1 87 ? -16.073 5.532 18.868 1.00 88.88 87 ARG A O 1
ATOM 655 N N . THR A 1 88 ? -16.756 7.507 18.063 1.00 86.69 88 THR A N 1
ATOM 656 C CA . THR A 1 88 ? -17.256 8.059 19.328 1.00 86.69 88 THR A CA 1
ATOM 657 C C . THR A 1 88 ? -18.755 8.333 19.243 1.00 86.69 88 THR A C 1
ATOM 659 O O . THR A 1 88 ? -19.349 8.338 18.162 1.00 86.69 88 THR A O 1
ATOM 662 N N . GLU A 1 89 ? -19.394 8.516 20.395 1.00 82.38 89 GLU A N 1
ATOM 663 C CA . GLU A 1 89 ? -20.791 8.939 20.455 1.00 82.38 89 GLU A CA 1
ATOM 664 C C . GLU A 1 89 ? -20.921 10.406 20.028 1.00 82.38 89 GLU A C 1
ATOM 666 O O . GLU A 1 89 ? -20.199 11.278 20.514 1.00 82.38 89 GLU A O 1
ATOM 671 N N . VAL A 1 90 ? -21.845 10.683 19.106 1.00 77.56 90 VAL A N 1
ATOM 672 C CA . VAL A 1 90 ? -22.150 12.053 18.685 1.00 77.56 90 VAL A CA 1
ATOM 673 C C . VAL A 1 90 ? -23.105 12.655 19.710 1.00 77.56 90 VAL A C 1
ATOM 675 O O . VAL A 1 90 ? -24.265 12.257 19.791 1.00 77.56 90 VAL A O 1
ATOM 678 N N . THR A 1 91 ? -22.623 13.610 20.501 1.00 72.12 91 THR A N 1
ATOM 679 C CA . THR A 1 91 ? -23.458 14.344 21.459 1.00 72.12 91 THR A CA 1
ATOM 680 C C . THR A 1 91 ? -24.189 15.501 20.773 1.00 72.12 91 THR A C 1
ATOM 682 O O . THR A 1 91 ? -23.769 15.986 19.725 1.00 72.12 91 THR A O 1
ATOM 685 N N . LEU A 1 92 ? -25.283 15.990 21.368 1.00 71.56 92 LEU A N 1
ATOM 686 C CA . LEU A 1 92 ? -26.062 17.118 20.825 1.00 71.56 92 LEU A CA 1
ATOM 687 C C . LEU A 1 92 ? -25.247 18.419 20.706 1.00 71.56 92 LEU A C 1
ATOM 689 O O . LEU A 1 92 ? -25.603 19.297 19.926 1.00 71.56 92 LEU A O 1
ATOM 693 N N . GLN A 1 93 ? -24.165 18.546 21.481 1.00 69.75 93 GLN A N 1
ATOM 694 C CA . GLN A 1 93 ? -23.225 19.667 21.423 1.00 69.75 93 GLN A CA 1
ATOM 695 C C . GLN A 1 93 ? -22.003 19.386 20.535 1.00 69.75 93 GLN A C 1
ATOM 697 O O . GLN A 1 93 ? -21.144 20.258 20.396 1.00 69.75 93 GLN A O 1
ATOM 702 N N . ALA A 1 94 ? -21.886 18.186 19.958 1.00 65.81 94 ALA A N 1
ATOM 703 C CA . ALA A 1 94 ? -20.772 17.854 19.089 1.00 65.81 94 ALA A CA 1
ATOM 704 C C . ALA A 1 94 ? -20.857 18.680 17.803 1.00 65.81 94 ALA A C 1
ATOM 706 O O . ALA A 1 94 ? -21.902 18.765 17.154 1.00 65.81 94 ALA A O 1
ATOM 707 N N . VAL A 1 95 ? -19.728 19.274 17.417 1.00 63.00 95 VAL A N 1
ATOM 708 C CA . VAL A 1 95 ? -19.584 19.853 16.081 1.00 63.00 95 VAL A CA 1
ATOM 709 C C . VAL A 1 95 ? -19.868 18.730 15.080 1.00 63.00 95 VAL A C 1
ATOM 711 O O . VAL A 1 95 ? -19.297 17.645 15.242 1.00 63.00 95 VAL A O 1
ATOM 714 N N . PRO A 1 96 ? -20.738 18.947 14.074 1.00 63.00 96 PRO A N 1
ATOM 715 C CA . PRO A 1 96 ? -20.996 17.943 13.056 1.00 63.00 96 PRO A CA 1
ATOM 716 C C . PRO A 1 96 ? -19.670 17.411 12.512 1.00 63.00 96 PRO A C 1
ATOM 718 O O . PRO A 1 96 ? -18.751 18.216 12.308 1.00 63.00 96 PRO A O 1
ATOM 721 N N . PRO A 1 97 ? -19.543 16.091 12.289 1.00 61.06 97 PRO A N 1
ATOM 722 C CA . PRO A 1 97 ? -18.321 15.543 11.728 1.00 61.06 97 PRO A CA 1
ATOM 723 C C . PRO A 1 97 ? -17.990 16.323 10.452 1.00 61.06 97 PRO A C 1
ATOM 725 O O . PRO A 1 97 ? -18.841 16.499 9.577 1.00 61.06 97 PRO A O 1
ATOM 728 N N . GLY A 1 98 ? -16.778 16.883 10.415 1.00 60.44 98 GLY A N 1
ATOM 729 C CA . GLY A 1 98 ? -16.299 17.704 9.308 1.00 60.44 98 GLY A CA 1
ATOM 730 C C . GLY A 1 98 ? -16.116 16.889 8.024 1.00 60.44 98 GLY A C 1
ATOM 731 O O . GLY A 1 98 ? -16.689 15.816 7.847 1.00 60.44 98 GLY A O 1
ATOM 732 N N . LYS A 1 99 ? -15.283 17.382 7.100 1.00 62.81 99 LYS A N 1
ATOM 733 C CA . LYS A 1 99 ? -14.916 16.603 5.906 1.00 62.81 99 LYS A CA 1
ATOM 734 C C . LYS A 1 99 ? -14.432 15.202 6.301 1.00 62.81 99 LYS A C 1
ATOM 736 O O . LYS A 1 99 ? -13.654 15.066 7.243 1.00 62.81 99 LYS A O 1
ATOM 741 N N . VAL A 1 100 ? -14.862 14.199 5.531 1.00 67.94 100 VAL A N 1
ATOM 742 C CA . VAL A 1 100 ? -14.335 12.829 5.602 1.00 67.94 100 VAL A CA 1
ATOM 743 C C . VAL A 1 100 ? -12.811 12.904 5.556 1.00 67.94 100 VAL A C 1
ATOM 745 O O . VAL A 1 100 ? -12.253 13.508 4.637 1.00 67.94 100 VAL A O 1
ATOM 748 N N . GLN A 1 101 ? -12.151 12.351 6.576 1.00 74.12 101 GLN A N 1
ATOM 749 C CA . GLN A 1 101 ? -10.693 12.344 6.640 1.00 74.12 101 GLN A CA 1
ATOM 750 C C . GLN A 1 101 ? -10.148 11.472 5.510 1.00 74.12 101 GLN A C 1
ATOM 752 O O . GLN A 1 101 ? -10.552 10.325 5.376 1.00 74.12 101 GLN A O 1
ATOM 757 N N . ASP A 1 102 ? -9.230 12.009 4.714 1.00 84.38 102 ASP A N 1
ATOM 758 C CA . ASP A 1 102 ? -8.519 11.300 3.642 1.00 84.38 102 ASP A CA 1
ATOM 759 C C . ASP A 1 102 ? -7.130 10.805 4.090 1.00 84.38 102 ASP A C 1
ATOM 761 O O . ASP A 1 102 ? -6.449 10.067 3.372 1.00 84.38 102 ASP A O 1
ATOM 765 N N . LYS A 1 103 ? -6.697 11.215 5.290 1.00 90.75 103 LYS A N 1
ATOM 766 C CA . LYS A 1 103 ? -5.397 10.893 5.885 1.00 90.75 103 LYS A CA 1
ATOM 767 C C . LYS A 1 103 ? -5.553 10.560 7.358 1.00 90.75 103 LYS A C 1
ATOM 769 O O . LYS A 1 103 ? -6.278 11.247 8.072 1.00 90.75 103 LYS A O 1
ATOM 774 N N . ILE A 1 104 ? -4.807 9.556 7.810 1.00 94.44 104 ILE A N 1
ATOM 775 C CA . ILE A 1 104 ? -4.786 9.108 9.207 1.00 94.44 104 ILE A CA 1
ATOM 776 C C . ILE A 1 104 ? -3.354 9.091 9.747 1.00 94.44 104 ILE A C 1
ATOM 778 O O . ILE A 1 104 ? -2.390 8.888 9.008 1.00 94.44 104 ILE A O 1
ATOM 782 N N . SER A 1 105 ? -3.190 9.354 11.043 1.00 94.31 105 SER A N 1
ATOM 783 C CA . SER A 1 105 ? -1.883 9.345 11.711 1.00 94.31 105 SER A CA 1
ATOM 784 C C . SER A 1 105 ? -2.033 9.180 13.222 1.00 94.31 105 SER A C 1
ATOM 786 O O . SER A 1 105 ? -3.110 9.421 13.766 1.00 94.31 105 SER A O 1
ATOM 788 N N . GLU A 1 106 ? -0.941 8.840 13.913 1.00 93.31 106 GLU A N 1
ATOM 789 C CA . GLU A 1 106 ? -0.935 8.764 15.383 1.00 93.31 106 GLU A CA 1
ATOM 790 C C . GLU A 1 106 ? -1.305 10.114 16.020 1.00 93.31 106 GLU A C 1
ATOM 792 O O . GLU A 1 106 ? -1.995 10.151 17.032 1.00 93.31 106 GLU A O 1
ATOM 797 N N . GLY A 1 107 ? -0.918 11.233 15.396 1.00 90.50 107 GLY A N 1
ATOM 798 C CA . GLY A 1 107 ? -1.297 12.566 15.869 1.00 90.50 107 GLY A CA 1
ATOM 799 C C . GLY A 1 107 ? -2.810 12.791 15.841 1.00 90.50 107 GLY A C 1
ATOM 800 O O . GLY A 1 107 ? -3.348 13.393 16.762 1.00 90.50 107 GLY A O 1
ATOM 801 N N . ILE A 1 108 ? -3.510 12.253 14.835 1.00 88.75 108 ILE A N 1
ATOM 802 C CA . ILE A 1 108 ? -4.980 12.301 14.781 1.00 88.75 108 ILE A CA 1
ATOM 803 C C . ILE A 1 108 ? -5.571 11.406 15.870 1.00 88.75 108 ILE A C 1
ATOM 805 O O . ILE A 1 108 ? -6.473 11.837 16.577 1.00 88.75 108 ILE A O 1
ATOM 809 N N . LEU A 1 109 ? -5.033 10.198 16.063 1.00 89.75 109 LEU A N 1
ATOM 810 C CA . LEU A 1 109 ? -5.483 9.291 17.123 1.00 89.75 109 LEU 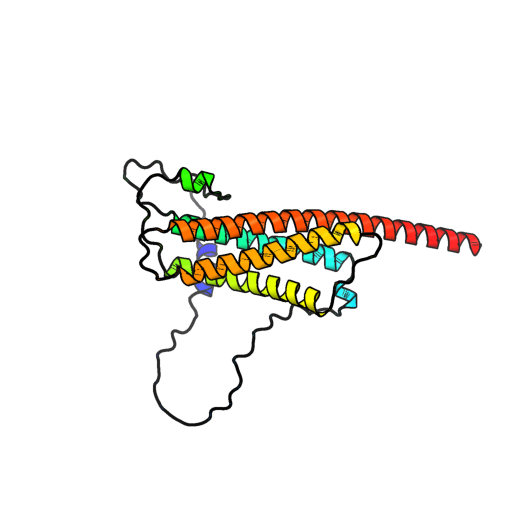A CA 1
ATOM 811 C C . LEU A 1 109 ? -5.384 9.926 18.522 1.00 89.75 109 LEU A C 1
ATOM 813 O O . LEU A 1 109 ? -6.259 9.718 19.353 1.00 89.75 109 LEU A O 1
ATOM 817 N N . GLN A 1 110 ? -4.348 10.731 18.769 1.00 86.94 110 GLN A N 1
ATOM 818 C CA . GLN A 1 110 ? -4.148 11.448 20.036 1.00 86.94 110 GLN A CA 1
ATOM 819 C C . GLN A 1 110 ? -5.098 12.641 20.233 1.00 86.94 110 GLN A C 1
ATOM 821 O O . GLN A 1 110 ? -5.325 13.056 21.367 1.00 86.94 110 GLN A O 1
ATOM 826 N N . GLN A 1 111 ? -5.640 13.201 19.149 1.00 83.50 111 GLN A N 1
ATOM 827 C CA . GLN A 1 111 ? -6.577 14.332 19.182 1.00 83.50 111 GLN A CA 1
ATOM 828 C C . GLN A 1 111 ? -8.025 13.900 19.431 1.00 83.50 111 GLN A C 1
ATOM 830 O O . GLN A 1 111 ? -8.874 14.741 19.725 1.00 83.50 111 GLN A O 1
ATOM 835 N N . ILE A 1 112 ? -8.337 12.610 19.284 1.00 79.38 112 ILE A N 1
ATOM 836 C CA . ILE A 1 112 ? -9.691 12.116 19.522 1.00 79.38 112 ILE A CA 1
ATOM 837 C C . ILE A 1 112 ? -9.889 11.983 21.029 1.00 79.38 112 ILE A C 1
ATOM 839 O O . ILE A 1 112 ? -9.316 11.122 21.693 1.00 79.38 112 ILE A O 1
ATOM 843 N N . HIS A 1 113 ? -10.706 12.881 21.569 1.00 71.88 113 HIS A N 1
ATOM 844 C CA . HIS A 1 113 ? -11.063 12.908 22.978 1.00 71.88 113 HIS A CA 1
ATOM 845 C C . HIS A 1 113 ? -12.414 12.219 23.184 1.00 71.88 113 HIS A C 1
ATOM 847 O O . HIS A 1 113 ? -13.392 12.545 22.514 1.00 71.88 113 HIS A O 1
ATOM 853 N N . GLY A 1 114 ? -12.477 11.282 24.129 1.00 74.44 114 GLY A N 1
ATOM 854 C CA . GLY A 1 114 ? -13.708 10.580 24.491 1.00 74.44 114 GLY A CA 1
ATOM 855 C C . GLY A 1 114 ? -13.525 9.070 24.597 1.00 74.44 114 GLY A C 1
ATOM 856 O O . GLY A 1 114 ? -12.464 8.527 24.293 1.00 74.44 114 GLY A O 1
ATOM 857 N N . LYS A 1 115 ? -14.575 8.387 25.057 1.00 82.94 115 LYS A N 1
ATOM 858 C CA . LYS A 1 115 ? -14.619 6.925 25.080 1.00 82.94 115 LYS A CA 1
ATOM 859 C C . LYS A 1 115 ? -14.989 6.417 23.687 1.00 82.94 115 LYS A C 1
ATOM 861 O O . LYS A 1 115 ? -15.991 6.853 23.120 1.00 82.94 115 LYS A O 1
ATOM 866 N N . TYR A 1 116 ? -14.199 5.488 23.156 1.00 87.38 116 TYR A N 1
ATOM 867 C CA . TYR A 1 116 ? -14.534 4.818 21.905 1.00 87.38 116 TYR A CA 1
ATOM 868 C C . TYR A 1 116 ? -15.734 3.891 22.090 1.00 87.38 116 TYR A C 1
ATOM 870 O O . TYR A 1 116 ? -15.866 3.205 23.107 1.00 87.38 116 TYR A O 1
ATOM 878 N N . LEU A 1 117 ? -16.607 3.874 21.090 1.00 88.56 117 LEU A N 1
ATOM 879 C CA . LEU A 1 117 ? -17.663 2.881 20.972 1.00 88.56 117 LEU A CA 1
ATOM 880 C C . LEU A 1 117 ? -17.059 1.562 20.494 1.00 88.56 117 LEU A C 1
ATOM 882 O O . LEU A 1 117 ? -16.071 1.557 19.763 1.00 88.56 117 LEU A O 1
ATOM 886 N N . LEU A 1 118 ? -17.665 0.440 20.879 1.00 89.31 118 LEU A N 1
ATOM 887 C CA . LEU A 1 118 ? -17.204 -0.867 20.419 1.00 89.31 118 LEU A CA 1
ATOM 888 C C . LEU A 1 118 ? -17.261 -0.929 18.877 1.00 89.31 118 LEU A C 1
ATOM 890 O O . LEU A 1 118 ? -18.285 -0.532 18.302 1.00 89.31 118 LEU A O 1
ATOM 894 N N . PRO A 1 119 ? -16.206 -1.395 18.187 1.00 90.94 119 PRO A N 1
ATOM 895 C CA . PRO A 1 119 ? -16.212 -1.515 16.741 1.00 90.94 119 PRO A CA 1
ATOM 896 C C . PRO A 1 119 ? -17.275 -2.514 16.308 1.00 90.94 119 PRO A C 1
ATOM 898 O O . PRO A 1 119 ? -17.438 -3.582 16.900 1.00 90.94 119 PRO A O 1
ATOM 901 N N . ARG A 1 120 ? -17.999 -2.181 15.248 1.00 92.38 120 ARG A N 1
ATOM 902 C CA . ARG A 1 120 ? -19.009 -3.072 14.692 1.00 92.38 120 ARG A CA 1
ATOM 903 C C . ARG A 1 120 ? -18.343 -4.182 13.890 1.00 92.38 120 ARG A C 1
ATOM 905 O O . ARG A 1 120 ? -17.674 -3.921 12.888 1.00 92.38 120 ARG A O 1
ATOM 912 N N . ARG A 1 121 ? -18.527 -5.425 14.333 1.00 91.88 121 ARG A N 1
ATOM 913 C CA . ARG A 1 121 ? -17.848 -6.603 13.776 1.00 91.88 121 ARG A CA 1
ATOM 914 C C . ARG A 1 121 ? -18.085 -6.753 12.275 1.00 91.88 121 ARG A C 1
ATOM 916 O O . ARG A 1 121 ? -17.146 -7.044 11.544 1.00 91.88 121 ARG A O 1
ATOM 923 N N . GLU A 1 122 ? -19.311 -6.543 11.817 1.00 92.75 122 GLU A N 1
ATOM 924 C CA . GLU A 1 122 ? -19.700 -6.657 10.413 1.00 92.75 122 GLU A CA 1
ATOM 925 C C . GLU A 1 122 ? -18.934 -5.680 9.510 1.00 92.75 122 GLU A C 1
ATOM 927 O O . GLU A 1 122 ? -18.526 -6.052 8.412 1.00 92.75 122 GLU A O 1
ATOM 932 N N . TRP A 1 123 ? -18.653 -4.471 10.002 1.00 94.69 123 TRP A N 1
ATOM 933 C CA . TRP A 1 123 ? -17.864 -3.477 9.276 1.00 94.69 123 TRP A CA 1
ATOM 934 C C . TRP A 1 123 ? -16.384 -3.844 9.253 1.00 94.69 123 TRP A C 1
ATOM 936 O O . TRP A 1 123 ? -15.751 -3.746 8.207 1.00 94.69 123 TRP A O 1
ATOM 946 N N . LEU A 1 124 ? -15.835 -4.334 10.370 1.00 93.38 124 LEU A N 1
ATOM 947 C CA . LEU A 1 124 ? -14.448 -4.806 10.398 1.00 93.38 124 LEU A CA 1
ATOM 948 C C . LEU A 1 124 ? -14.221 -5.969 9.427 1.00 93.38 124 LEU A C 1
ATOM 950 O O . LEU A 1 124 ? -13.244 -5.960 8.681 1.00 93.38 124 LEU A O 1
ATOM 954 N N . VAL A 1 125 ? -15.142 -6.936 9.402 1.00 93.69 125 VAL A N 1
ATOM 955 C CA . VAL A 1 125 ? -15.100 -8.067 8.464 1.00 93.69 125 VAL A CA 1
ATOM 956 C C . VAL A 1 125 ? -15.206 -7.577 7.020 1.00 93.69 125 VAL A C 1
ATOM 958 O O . VAL A 1 125 ? -14.437 -8.029 6.177 1.00 93.69 125 VAL A O 1
ATOM 961 N N . LEU A 1 126 ? -16.098 -6.623 6.730 1.00 94.38 126 LEU A N 1
ATOM 962 C CA . LEU A 1 126 ? -16.211 -6.020 5.399 1.00 94.38 126 LEU A CA 1
ATOM 963 C C . LEU A 1 126 ? -14.885 -5.392 4.939 1.00 94.38 126 LEU A C 1
ATOM 965 O O . LEU A 1 126 ? -14.428 -5.669 3.827 1.00 94.38 126 LEU A O 1
ATOM 969 N N . TYR A 1 127 ? -14.254 -4.570 5.782 1.00 95.00 127 TYR A N 1
ATOM 970 C CA . TYR A 1 127 ? -13.005 -3.890 5.429 1.00 95.00 127 TYR A CA 1
ATOM 971 C C . TYR A 1 127 ? -11.850 -4.876 5.246 1.00 95.00 127 TYR A C 1
ATOM 973 O O . TYR A 1 127 ? -11.118 -4.780 4.263 1.00 95.00 127 TYR A O 1
ATOM 981 N N . VAL A 1 128 ? -11.714 -5.868 6.134 1.00 94.19 128 VAL A N 1
ATOM 982 C CA . VAL A 1 128 ? -10.696 -6.921 5.993 1.00 94.19 128 VAL A CA 1
ATOM 983 C C . VAL A 1 128 ? -10.901 -7.714 4.707 1.00 94.19 128 VAL A C 1
ATOM 985 O O . VAL A 1 128 ? -9.956 -7.831 3.933 1.00 94.19 128 VAL A O 1
ATOM 988 N N . ASN A 1 129 ? -12.125 -8.158 4.414 1.00 93.81 129 ASN A N 1
ATOM 989 C CA . ASN A 1 129 ? -12.428 -8.910 3.192 1.00 93.81 129 ASN A CA 1
ATOM 990 C C . ASN A 1 129 ? -12.213 -8.089 1.908 1.00 93.81 129 ASN A C 1
ATOM 992 O O . ASN A 1 129 ? -12.117 -8.657 0.822 1.00 93.81 129 ASN A O 1
ATOM 996 N N . THR A 1 130 ? -12.132 -6.760 2.017 1.00 93.94 130 THR A N 1
ATOM 997 C CA . THR A 1 130 ? -11.811 -5.865 0.896 1.00 93.94 130 THR A CA 1
ATOM 998 C C . THR A 1 130 ? -10.303 -5.633 0.762 1.00 93.94 130 THR A C 1
ATOM 1000 O O . THR A 1 130 ? -9.783 -5.552 -0.351 1.00 93.94 130 THR A O 1
ATOM 1003 N N . ILE A 1 131 ? -9.584 -5.538 1.884 1.00 94.56 131 ILE A N 1
ATOM 1004 C CA . ILE A 1 131 ? -8.129 -5.333 1.926 1.00 94.56 131 ILE A CA 1
ATOM 1005 C C . ILE A 1 131 ? -7.377 -6.619 1.564 1.00 94.56 131 ILE A C 1
ATOM 1007 O O . ILE A 1 131 ? -6.405 -6.572 0.808 1.00 94.56 131 ILE A O 1
ATOM 1011 N N . GLU A 1 132 ? -7.814 -7.757 2.099 1.00 94.56 132 GLU A N 1
ATOM 1012 C CA . GLU A 1 132 ? -7.099 -9.031 2.034 1.00 94.56 132 GLU A CA 1
ATOM 1013 C C . GLU A 1 132 ? -6.787 -9.490 0.605 1.00 94.56 132 GLU A C 1
ATOM 1015 O O . GLU A 1 132 ? -5.614 -9.760 0.341 1.00 94.56 132 GLU A O 1
ATOM 1020 N N . PRO A 1 133 ? -7.734 -9.495 -0.355 1.00 94.38 133 PRO A N 1
ATOM 1021 C CA . PRO A 1 133 ? -7.427 -9.917 -1.719 1.00 94.38 133 PRO A CA 1
ATOM 1022 C C . PRO A 1 133 ? -6.352 -9.047 -2.380 1.00 94.38 133 PRO A C 1
ATOM 1024 O O . PRO A 1 133 ? -5.519 -9.546 -3.131 1.00 94.38 133 PRO A O 1
ATOM 1027 N N . ILE A 1 134 ? -6.329 -7.743 -2.079 1.00 93.69 134 ILE A N 1
ATOM 1028 C CA . ILE A 1 134 ? -5.310 -6.835 -2.615 1.00 93.69 134 ILE A CA 1
ATOM 1029 C C . ILE A 1 134 ? -3.947 -7.203 -2.039 1.00 93.69 134 ILE A C 1
ATOM 1031 O O . ILE A 1 134 ? -2.984 -7.333 -2.788 1.00 93.69 134 ILE A O 1
ATOM 1035 N N . VAL A 1 135 ? -3.861 -7.385 -0.719 1.00 94.44 135 VAL A N 1
ATOM 1036 C CA . VAL A 1 135 ? -2.609 -7.733 -0.034 1.00 94.44 135 VAL A CA 1
ATOM 1037 C C . VAL A 1 135 ? -2.086 -9.091 -0.493 1.00 94.44 135 VAL A C 1
ATOM 1039 O O . VAL A 1 135 ? -0.890 -9.205 -0.751 1.00 94.44 135 VAL A O 1
ATOM 1042 N N . GLN A 1 136 ? -2.963 -10.082 -0.676 1.00 93.31 136 GLN A N 1
ATOM 1043 C CA . GLN A 1 136 ? -2.598 -11.396 -1.210 1.00 93.31 136 GLN A CA 1
ATOM 1044 C C . GLN A 1 136 ? -1.948 -11.277 -2.592 1.00 93.31 136 GLN A C 1
ATOM 1046 O O . GLN A 1 136 ? -0.859 -11.813 -2.779 1.00 93.31 136 GLN A O 1
ATOM 1051 N N . LEU A 1 137 ? -2.526 -10.491 -3.509 1.00 90.50 137 LEU A N 1
ATOM 1052 C CA . LEU A 1 137 ? -1.910 -10.217 -4.815 1.00 90.50 137 LEU A CA 1
ATOM 1053 C C . LEU A 1 137 ? -0.514 -9.586 -4.675 1.00 90.50 137 LEU A C 1
ATOM 1055 O O . LEU A 1 137 ? 0.413 -9.965 -5.385 1.00 90.50 137 LEU A O 1
ATOM 1059 N N . LEU A 1 138 ? -0.328 -8.655 -3.732 1.00 91.19 138 LEU A N 1
ATOM 1060 C CA . LEU A 1 138 ? 0.982 -8.022 -3.521 1.00 91.19 138 LEU A CA 1
ATOM 1061 C C . LEU A 1 138 ? 2.010 -9.011 -2.968 1.00 91.19 138 LEU A C 1
ATOM 1063 O O . LEU A 1 138 ? 3.189 -8.954 -3.317 1.00 91.19 138 LEU A O 1
ATOM 1067 N N . CYS A 1 139 ? 1.573 -9.891 -2.071 1.00 93.00 139 CYS A N 1
ATOM 1068 C CA . CYS A 1 139 ? 2.404 -10.943 -1.509 1.00 93.00 139 CYS A CA 1
ATOM 1069 C C . CYS A 1 139 ? 2.782 -11.986 -2.564 1.00 9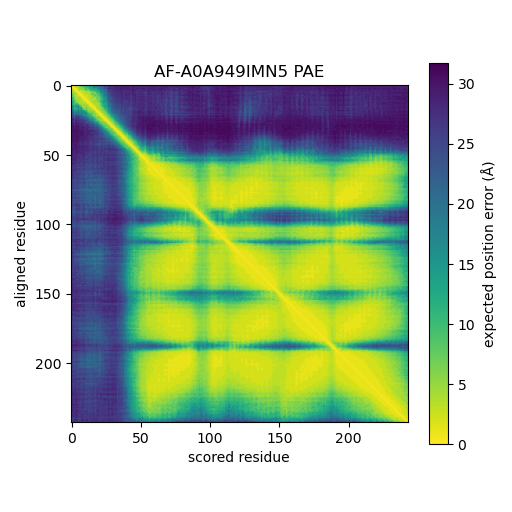3.00 139 CYS A C 1
ATOM 1071 O O . CYS A 1 139 ? 3.924 -12.439 -2.563 1.00 93.00 139 CYS A O 1
ATOM 1073 N N . GLU A 1 140 ? 1.868 -12.332 -3.472 1.00 89.94 140 GLU A N 1
ATOM 1074 C CA . GLU A 1 140 ? 2.145 -13.197 -4.621 1.00 89.94 140 GLU A CA 1
ATOM 1075 C C . GLU A 1 140 ? 3.186 -12.568 -5.553 1.00 89.94 140 GLU A C 1
ATOM 1077 O O . GLU A 1 140 ? 4.167 -13.233 -5.877 1.00 89.94 140 GLU A O 1
ATOM 1082 N N . ASP A 1 141 ? 3.050 -11.280 -5.889 1.00 86.00 141 ASP A N 1
ATOM 1083 C CA . ASP A 1 141 ? 4.038 -10.548 -6.697 1.00 86.00 141 ASP A CA 1
ATOM 1084 C C . ASP A 1 141 ? 5.428 -10.545 -6.022 1.00 86.00 141 ASP A C 1
ATOM 1086 O O . ASP A 1 141 ? 6.458 -10.761 -6.664 1.00 86.00 141 ASP A O 1
ATOM 1090 N N . VAL A 1 142 ? 5.478 -10.333 -4.700 1.00 89.94 142 VAL A N 1
ATOM 1091 C CA . VAL A 1 142 ? 6.722 -10.422 -3.916 1.00 89.94 142 VAL A CA 1
ATOM 1092 C C . VAL A 1 142 ? 7.315 -11.827 -3.961 1.00 89.94 142 VAL A C 1
ATOM 1094 O O . VAL A 1 142 ? 8.523 -11.973 -4.150 1.00 89.94 142 VAL A O 1
ATOM 1097 N N . GLN A 1 143 ? 6.483 -12.851 -3.782 1.00 88.62 143 GLN A N 1
ATOM 1098 C CA . GLN A 1 143 ? 6.919 -14.241 -3.773 1.00 88.62 143 GLN A CA 1
ATOM 1099 C C . GLN A 1 143 ? 7.434 -14.680 -5.146 1.00 88.62 143 GLN A C 1
ATOM 1101 O O . GLN A 1 143 ? 8.434 -15.397 -5.211 1.00 88.62 143 GLN A O 1
ATOM 1106 N N . ASP A 1 144 ? 6.786 -14.249 -6.229 1.00 83.94 144 ASP A N 1
ATOM 1107 C CA . ASP A 1 144 ? 7.202 -14.539 -7.602 1.00 83.94 144 ASP A CA 1
ATOM 1108 C C . ASP A 1 144 ? 8.605 -13.986 -7.862 1.00 83.94 144 ASP A C 1
ATOM 1110 O O . ASP A 1 144 ? 9.491 -14.727 -8.281 1.00 83.94 144 ASP A O 1
ATOM 1114 N N . VAL A 1 145 ? 8.855 -12.725 -7.499 1.00 83.75 145 VAL A N 1
ATOM 1115 C CA . VAL A 1 145 ? 10.175 -12.098 -7.660 1.00 83.75 145 VAL A CA 1
ATOM 1116 C C . VAL A 1 145 ? 11.233 -12.715 -6.741 1.00 83.75 145 VAL A C 1
ATOM 1118 O O . VAL A 1 145 ? 12.373 -12.898 -7.165 1.00 83.75 145 VAL A O 1
ATOM 1121 N N . ASP A 1 146 ? 10.894 -13.048 -5.493 1.00 82.06 146 ASP A N 1
ATOM 1122 C CA . ASP A 1 146 ? 11.834 -13.706 -4.574 1.00 82.06 146 ASP A CA 1
ATOM 1123 C C . ASP A 1 146 ? 12.191 -15.133 -5.055 1.00 82.06 146 ASP A C 1
ATOM 1125 O O . ASP A 1 146 ? 13.299 -15.602 -4.799 1.00 82.06 146 ASP A O 1
ATOM 1129 N N . THR A 1 147 ? 11.287 -15.812 -5.776 1.00 81.12 147 THR A N 1
ATOM 1130 C CA . THR A 1 147 ? 11.490 -17.187 -6.277 1.00 81.12 147 THR A CA 1
ATOM 1131 C C . THR A 1 147 ? 12.186 -17.219 -7.638 1.00 81.12 147 THR A C 1
ATOM 1133 O O . THR A 1 147 ? 13.128 -17.983 -7.838 1.00 81.12 147 THR A O 1
ATOM 1136 N N . ASN A 1 148 ? 11.723 -16.395 -8.577 1.00 77.75 148 ASN A N 1
ATOM 1137 C CA . ASN A 1 148 ? 12.143 -16.414 -9.981 1.00 77.75 148 ASN A CA 1
ATOM 1138 C C . ASN A 1 148 ? 13.181 -15.329 -10.310 1.00 77.75 148 ASN A C 1
ATOM 1140 O O . ASN A 1 148 ? 13.721 -15.287 -11.417 1.00 77.75 148 ASN A O 1
ATOM 1144 N N . GLY A 1 149 ? 13.491 -14.464 -9.344 1.00 73.38 149 GLY A N 1
ATOM 1145 C CA . GLY A 1 149 ? 14.318 -13.286 -9.546 1.00 73.38 149 GLY A CA 1
ATOM 1146 C C . GLY A 1 149 ? 13.564 -12.166 -10.263 1.00 73.38 149 GLY A C 1
ATOM 1147 O O . GLY A 1 149 ? 12.417 -12.298 -10.684 1.00 73.38 149 GLY A O 1
ATOM 1148 N N . ARG A 1 150 ? 14.239 -11.026 -10.419 1.00 71.25 150 ARG A N 1
ATOM 1149 C CA . ARG A 1 150 ? 13.772 -9.916 -11.258 1.00 71.25 150 ARG A CA 1
ATOM 1150 C C . ARG A 1 150 ? 14.680 -9.773 -12.462 1.00 71.25 150 ARG A C 1
ATOM 1152 O O . ARG A 1 150 ? 15.897 -9.906 -12.341 1.00 71.25 150 ARG A O 1
ATOM 1159 N N . GLN A 1 151 ? 14.103 -9.396 -13.591 1.00 67.94 151 GLN A N 1
ATOM 1160 C CA . GLN A 1 151 ? 14.879 -8.896 -14.714 1.00 67.94 151 GLN A CA 1
ATOM 1161 C C . GLN A 1 151 ? 14.811 -7.369 -14.692 1.00 67.94 151 GLN A C 1
ATOM 1163 O O . GLN A 1 151 ? 13.780 -6.770 -14.988 1.00 67.94 151 GLN A O 1
ATOM 1168 N N . THR A 1 152 ? 15.920 -6.742 -14.311 1.00 68.00 152 THR A N 1
ATOM 1169 C CA . THR A 1 152 ? 16.079 -5.287 -14.347 1.00 68.00 152 THR A CA 1
ATOM 1170 C C . THR A 1 152 ? 17.227 -4.960 -15.297 1.00 68.00 152 THR A C 1
ATOM 1172 O O . THR A 1 152 ? 18.275 -5.599 -15.192 1.00 68.00 152 THR A O 1
ATOM 1175 N N . PRO A 1 153 ? 17.092 -3.970 -16.198 1.00 70.00 153 PRO A N 1
ATOM 1176 C CA . PRO A 1 153 ? 18.214 -3.529 -17.017 1.00 70.00 153 PRO A CA 1
ATOM 1177 C C . PRO A 1 153 ? 19.409 -3.111 -16.135 1.00 70.00 153 PRO A C 1
ATOM 1179 O O . PRO A 1 153 ? 19.214 -2.323 -15.198 1.00 70.00 153 PRO A O 1
ATOM 1182 N N . PRO A 1 154 ? 20.646 -3.563 -16.429 1.00 76.56 154 PRO A N 1
ATOM 1183 C CA . PRO A 1 154 ? 21.821 -3.276 -15.595 1.00 76.56 154 PRO A CA 1
ATOM 1184 C C . PRO A 1 154 ? 22.053 -1.777 -15.348 1.00 76.56 154 PRO A C 1
ATOM 1186 O O . PRO A 1 154 ? 22.494 -1.371 -14.275 1.00 76.56 154 PRO A O 1
ATOM 1189 N N . ALA A 1 155 ? 21.691 -0.935 -16.321 1.00 78.44 155 ALA A N 1
ATOM 1190 C CA . ALA A 1 155 ? 21.844 0.519 -16.261 1.00 78.44 155 ALA A CA 1
ATOM 1191 C C . ALA A 1 155 ? 21.054 1.188 -15.117 1.00 78.44 155 ALA A C 1
ATOM 1193 O O . ALA A 1 155 ? 21.453 2.245 -14.615 1.00 78.44 155 ALA A O 1
ATOM 1194 N N . ILE A 1 156 ? 19.946 0.580 -14.680 1.00 81.19 156 ILE A N 1
ATOM 1195 C CA . ILE A 1 156 ? 19.065 1.132 -13.637 1.00 81.19 156 ILE A CA 1
ATOM 1196 C C . ILE A 1 156 ? 18.978 0.260 -12.391 1.00 81.19 156 ILE A C 1
ATOM 1198 O O . ILE A 1 156 ? 18.352 0.665 -11.409 1.00 81.19 156 ILE A O 1
ATOM 1202 N N . GLU A 1 157 ? 19.618 -0.904 -12.401 1.00 83.50 157 GLU A N 1
ATOM 1203 C CA . GLU A 1 157 ? 19.553 -1.881 -11.323 1.00 83.50 157 GLU A CA 1
ATOM 1204 C C . GLU A 1 157 ? 19.928 -1.268 -9.964 1.00 83.50 157 GLU A C 1
ATOM 1206 O O . GLU A 1 157 ? 19.172 -1.369 -8.998 1.00 83.50 157 GLU A O 1
ATOM 1211 N N . SER A 1 158 ? 21.024 -0.509 -9.896 1.00 88.31 158 SER A N 1
ATOM 1212 C CA . SER A 1 158 ? 21.457 0.166 -8.661 1.00 88.31 158 SER A CA 1
ATOM 1213 C C . SER A 1 158 ? 20.431 1.154 -8.085 1.00 88.31 158 SER A C 1
ATOM 1215 O O . SER A 1 158 ? 20.442 1.422 -6.883 1.00 88.31 158 SER A O 1
ATOM 1217 N N . LYS A 1 159 ? 19.517 1.679 -8.913 1.00 87.56 159 LYS A N 1
ATOM 1218 C CA . LYS A 1 159 ? 18.457 2.618 -8.507 1.00 87.56 159 LYS A CA 1
ATOM 1219 C C . LYS A 1 159 ? 17.144 1.912 -8.181 1.00 87.56 159 LYS A C 1
ATOM 1221 O O . LYS A 1 159 ? 16.402 2.383 -7.323 1.00 87.56 159 LYS A O 1
ATOM 1226 N N . ILE A 1 160 ? 16.856 0.802 -8.857 1.00 86.81 160 ILE A N 1
ATOM 1227 C CA . ILE A 1 160 ? 15.638 0.006 -8.659 1.00 86.81 160 ILE A CA 1
ATOM 1228 C C . ILE A 1 160 ? 15.762 -0.906 -7.436 1.00 86.81 160 ILE A C 1
ATOM 1230 O O . ILE A 1 160 ? 14.788 -1.079 -6.707 1.00 86.81 160 ILE A O 1
ATOM 1234 N N . ASN A 1 161 ? 16.948 -1.445 -7.151 1.00 87.06 161 ASN A N 1
ATOM 1235 C CA . ASN A 1 161 ? 17.131 -2.408 -6.063 1.00 87.06 161 ASN A CA 1
ATOM 1236 C C . ASN A 1 161 ? 16.715 -1.865 -4.684 1.00 87.06 161 ASN A C 1
ATOM 1238 O O . ASN A 1 161 ? 15.979 -2.566 -3.988 1.00 87.06 161 ASN A O 1
ATOM 1242 N N . PRO A 1 162 ? 17.087 -0.630 -4.287 1.00 91.44 162 PRO A N 1
ATOM 1243 C CA . PRO A 1 162 ? 16.609 -0.054 -3.032 1.00 91.44 162 PRO A CA 1
ATOM 1244 C C . PRO A 1 162 ? 15.085 0.119 -2.999 1.00 91.44 162 PRO A C 1
ATOM 1246 O O . PRO A 1 162 ? 14.464 -0.135 -1.970 1.00 91.44 162 PRO A O 1
ATOM 1249 N N . LEU A 1 163 ? 14.479 0.509 -4.128 1.00 91.94 163 LEU A N 1
ATOM 1250 C CA . LEU A 1 163 ? 13.027 0.667 -4.252 1.00 91.94 163 LEU A CA 1
ATOM 1251 C C . LEU A 1 163 ? 12.303 -0.668 -4.067 1.00 91.94 163 LEU A C 1
ATOM 1253 O O . LEU A 1 163 ? 11.307 -0.719 -3.352 1.00 91.94 163 LEU A O 1
ATOM 1257 N N . TRP A 1 164 ? 12.830 -1.745 -4.652 1.00 90.88 164 TRP A N 1
ATOM 1258 C CA . TRP A 1 164 ? 12.298 -3.094 -4.468 1.00 90.88 164 TRP A CA 1
ATOM 1259 C C . TRP A 1 164 ? 12.371 -3.558 -3.013 1.00 90.88 164 TRP A C 1
ATOM 1261 O O . TRP A 1 164 ? 11.398 -4.089 -2.488 1.00 90.88 164 TRP A O 1
ATOM 1271 N N . THR A 1 165 ? 13.505 -3.340 -2.342 1.00 91.69 165 THR A N 1
ATOM 1272 C CA . THR A 1 165 ? 13.646 -3.699 -0.926 1.00 91.69 165 THR A CA 1
ATOM 1273 C C . THR A 1 165 ? 12.586 -2.992 -0.084 1.00 91.69 165 THR A C 1
ATOM 1275 O O . THR A 1 165 ? 11.869 -3.649 0.663 1.00 91.69 165 THR A O 1
ATOM 1278 N N . THR A 1 166 ? 12.417 -1.676 -0.268 1.00 94.00 166 THR A N 1
ATOM 1279 C CA . THR A 1 166 ? 11.359 -0.918 0.420 1.00 94.00 166 THR A CA 1
ATOM 1280 C C . THR A 1 166 ? 9.968 -1.452 0.088 1.00 94.00 166 THR A C 1
ATOM 1282 O O . THR A 1 166 ? 9.162 -1.633 0.993 1.00 94.00 166 THR A O 1
ATOM 1285 N N . TRP A 1 167 ? 9.695 -1.742 -1.187 1.00 94.50 167 TRP A N 1
ATOM 1286 C CA . TRP A 1 167 ? 8.415 -2.293 -1.630 1.00 94.50 167 TRP A CA 1
ATOM 1287 C C . TRP A 1 167 ? 8.064 -3.592 -0.910 1.00 94.50 167 TRP A C 1
ATOM 1289 O O . TRP A 1 167 ? 7.014 -3.701 -0.283 1.00 94.50 167 TRP A O 1
ATOM 1299 N N . ARG A 1 168 ? 8.972 -4.565 -0.967 1.00 94.81 168 ARG A N 1
ATOM 1300 C CA . ARG A 1 168 ? 8.807 -5.877 -0.346 1.00 94.81 168 ARG A CA 1
ATOM 1301 C C . ARG A 1 168 ? 8.567 -5.764 1.156 1.00 94.81 168 ARG A C 1
ATOM 1303 O O . ARG A 1 168 ? 7.672 -6.419 1.690 1.00 94.81 168 ARG A O 1
ATOM 1310 N N . ASP A 1 169 ? 9.364 -4.947 1.835 1.00 97.06 169 ASP A N 1
ATOM 1311 C CA . ASP A 1 169 ? 9.283 -4.802 3.286 1.00 97.06 169 ASP A CA 1
ATOM 1312 C C . ASP A 1 169 ? 7.973 -4.111 3.698 1.00 97.06 169 ASP A C 1
ATOM 1314 O O . ASP A 1 169 ? 7.332 -4.516 4.672 1.00 97.06 169 ASP A O 1
ATOM 1318 N N . ASP A 1 170 ? 7.520 -3.121 2.924 1.00 97.44 170 ASP A N 1
ATOM 1319 C CA . ASP A 1 170 ? 6.246 -2.446 3.157 1.00 97.44 170 ASP A CA 1
ATOM 1320 C C . ASP A 1 170 ? 5.045 -3.370 2.880 1.00 97.44 170 ASP A C 1
ATOM 1322 O O . ASP A 1 170 ? 4.123 -3.394 3.695 1.00 97.44 170 ASP A O 1
ATOM 1326 N N . VAL A 1 171 ? 5.073 -4.196 1.823 1.00 96.81 171 VAL A N 1
ATOM 1327 C CA . VAL A 1 171 ? 4.038 -5.219 1.552 1.00 96.81 171 VAL A CA 1
ATOM 1328 C C . VAL A 1 171 ? 3.934 -6.218 2.706 1.00 96.81 171 VAL A C 1
ATOM 1330 O O . VAL A 1 171 ? 2.846 -6.441 3.238 1.00 96.81 171 VAL A O 1
ATOM 1333 N N . ARG A 1 172 ? 5.064 -6.768 3.169 1.00 96.94 172 ARG A N 1
ATOM 1334 C CA . ARG A 1 172 ? 5.090 -7.686 4.323 1.00 96.94 172 ARG A CA 1
ATOM 1335 C C . ARG A 1 172 ? 4.571 -7.019 5.596 1.00 96.94 172 ARG A C 1
ATOM 1337 O O . ARG A 1 172 ? 3.862 -7.647 6.381 1.00 96.94 172 ARG A O 1
ATOM 1344 N N . SER A 1 173 ? 4.896 -5.742 5.798 1.00 97.56 173 SER A N 1
ATOM 1345 C CA . SER A 1 173 ? 4.403 -4.970 6.939 1.00 97.56 173 SER A CA 1
ATOM 1346 C C . SER A 1 173 ? 2.892 -4.735 6.880 1.00 97.56 173 SER A C 1
ATOM 1348 O O . SER A 1 173 ? 2.255 -4.718 7.936 1.00 97.56 173 SER A O 1
ATOM 1350 N N . ILE A 1 174 ? 2.321 -4.538 5.687 1.00 97.62 174 ILE A N 1
ATOM 1351 C CA . ILE A 1 174 ? 0.868 -4.442 5.500 1.00 97.62 174 ILE A CA 1
ATOM 1352 C C . ILE A 1 174 ? 0.220 -5.782 5.843 1.00 97.62 174 ILE A C 1
ATOM 1354 O O . ILE A 1 174 ? -0.694 -5.788 6.660 1.00 97.62 174 ILE A O 1
ATOM 1358 N N . ASN A 1 175 ? 0.732 -6.899 5.310 1.00 97.50 175 ASN A N 1
ATOM 1359 C CA . ASN A 1 175 ? 0.198 -8.233 5.602 1.00 97.50 175 ASN A CA 1
ATOM 1360 C C . ASN A 1 175 ? 0.181 -8.523 7.105 1.00 97.50 175 ASN A C 1
ATOM 1362 O O . ASN A 1 175 ? -0.857 -8.854 7.660 1.00 97.50 175 ASN A O 1
ATOM 1366 N N . LYS A 1 176 ? 1.297 -8.269 7.795 1.00 97.25 176 LYS A N 1
ATOM 1367 C CA . LYS A 1 176 ? 1.359 -8.420 9.252 1.00 97.25 176 LYS A CA 1
ATOM 1368 C C . LYS A 1 176 ? 0.343 -7.531 9.981 1.00 97.25 176 LYS A C 1
ATOM 1370 O O . LYS A 1 176 ? -0.245 -7.950 10.970 1.00 97.25 176 LYS A O 1
ATOM 1375 N N . SER A 1 177 ? 0.152 -6.293 9.521 1.00 97.25 177 SER A N 1
ATOM 1376 C CA . SER A 1 177 ? -0.833 -5.388 10.129 1.00 97.25 177 SER A CA 1
ATOM 1377 C C . SER A 1 177 ? -2.265 -5.868 9.876 1.00 97.25 177 SER A C 1
ATOM 1379 O O . SER A 1 177 ? -3.127 -5.640 10.713 1.00 97.25 177 SER A O 1
ATOM 1381 N N . LEU A 1 178 ? -2.522 -6.552 8.759 1.00 95.81 178 LEU A N 1
ATOM 1382 C CA . LEU A 1 178 ? -3.809 -7.182 8.477 1.00 95.81 178 LEU A CA 1
ATOM 1383 C C . LEU A 1 178 ? -4.057 -8.395 9.386 1.00 95.81 178 LEU A C 1
ATOM 1385 O O . LEU A 1 178 ? -5.150 -8.506 9.936 1.00 95.81 178 LEU A O 1
ATOM 1389 N N . ASP A 1 179 ? -3.038 -9.225 9.627 1.00 94.94 179 ASP A N 1
ATOM 1390 C CA . ASP A 1 179 ? -3.105 -10.317 10.610 1.00 94.94 179 ASP A CA 1
ATOM 1391 C C . ASP A 1 179 ? -3.406 -9.761 12.019 1.00 94.94 179 ASP A C 1
ATOM 1393 O O . ASP A 1 179 ? -4.255 -10.286 12.741 1.00 94.94 179 ASP A O 1
ATOM 1397 N N . GLU A 1 180 ? -2.757 -8.648 12.403 1.00 93.56 180 GLU A N 1
ATOM 1398 C CA . GLU A 1 180 ? -3.045 -7.921 13.653 1.00 93.56 180 GLU A CA 1
ATOM 1399 C C . GLU A 1 180 ? -4.522 -7.493 13.726 1.00 93.56 180 GLU A C 1
ATOM 1401 O O . GLU A 1 180 ? -5.159 -7.681 14.760 1.00 93.56 180 GLU A O 1
ATOM 1406 N N . VAL A 1 181 ? -5.090 -6.959 12.637 1.00 93.12 181 VAL A N 1
ATOM 1407 C CA . VAL A 1 181 ? -6.513 -6.584 12.573 1.00 93.12 181 VAL A CA 1
ATOM 1408 C C . VAL A 1 181 ? -7.410 -7.807 12.734 1.00 93.12 181 VAL A C 1
ATOM 1410 O O . VAL A 1 181 ? -8.318 -7.770 13.558 1.00 93.12 181 VAL A O 1
ATOM 1413 N N . GLN A 1 182 ? -7.155 -8.886 11.989 1.00 93.00 182 GLN A N 1
ATOM 1414 C CA . GLN A 1 182 ? -7.958 -10.111 12.033 1.00 93.00 182 GLN A CA 1
ATOM 1415 C C . GLN A 1 182 ? -8.009 -10.716 13.439 1.00 93.00 182 GLN A C 1
ATOM 1417 O O . GLN A 1 182 ? -9.086 -11.091 13.900 1.00 93.00 182 GLN A O 1
ATOM 1422 N N . MET A 1 183 ? -6.877 -10.747 14.149 1.00 91.31 183 MET A N 1
ATOM 1423 C CA . MET A 1 183 ? -6.824 -11.238 15.529 1.00 91.31 183 MET A CA 1
ATOM 1424 C C . MET A 1 183 ? -7.674 -10.403 16.492 1.00 91.31 183 MET A C 1
ATOM 1426 O O . MET A 1 183 ? -8.192 -10.950 17.461 1.00 91.31 183 MET A O 1
ATOM 1430 N N . LEU A 1 184 ? -7.821 -9.100 16.239 1.00 89.75 184 LEU A N 1
ATOM 1431 C CA . LEU A 1 184 ? -8.595 -8.182 17.080 1.00 89.75 184 LEU A CA 1
ATOM 1432 C C . LEU A 1 184 ? -10.105 -8.235 16.795 1.00 89.75 184 LEU A C 1
ATOM 1434 O O . LEU A 1 184 ? -10.895 -7.734 17.597 1.00 89.75 184 LEU A O 1
ATOM 1438 N N . ILE A 1 185 ? -10.540 -8.834 15.680 1.00 87.50 185 ILE A N 1
ATOM 1439 C CA . ILE A 1 185 ? -11.967 -8.946 15.354 1.00 87.50 185 ILE A CA 1
ATOM 1440 C C . ILE A 1 185 ? -12.646 -9.911 16.328 1.00 87.50 185 ILE A C 1
ATOM 1442 O O . ILE A 1 185 ? -12.328 -11.095 16.386 1.00 87.50 185 ILE A O 1
ATOM 1446 N N . GLY A 1 186 ? -13.658 -9.415 17.043 1.00 75.62 186 GLY A N 1
ATOM 1447 C CA . GLY A 1 186 ? -14.454 -10.225 17.969 1.00 75.62 186 GLY A CA 1
ATOM 1448 C C . GLY A 1 186 ? -13.790 -10.467 19.323 1.00 75.62 186 GLY A C 1
ATOM 1449 O O . GLY A 1 186 ? -14.339 -11.221 20.120 1.00 75.62 186 GLY A O 1
ATOM 1450 N N . GLN A 1 187 ? -12.648 -9.830 19.597 1.00 79.44 187 GLN A N 1
ATOM 1451 C CA . GLN A 1 187 ? -12.139 -9.723 20.958 1.00 79.44 187 GLN A CA 1
ATOM 1452 C C . GLN A 1 187 ? -12.924 -8.637 21.697 1.00 79.44 187 GLN A C 1
ATOM 1454 O O . GLN A 1 187 ? -12.995 -7.498 21.229 1.00 79.44 187 GLN A O 1
ATOM 1459 N N . ASP A 1 188 ? -13.469 -8.975 22.865 1.00 67.31 188 ASP A N 1
ATOM 1460 C CA . ASP A 1 188 ? -13.985 -7.992 23.820 1.00 67.31 188 ASP A CA 1
ATOM 1461 C C . ASP A 1 188 ? -12.789 -7.278 24.465 1.00 67.31 188 ASP A C 1
ATOM 1463 O O . ASP A 1 188 ? -12.348 -7.598 25.567 1.00 67.31 188 ASP A O 1
ATOM 1467 N N . ALA A 1 189 ? -12.183 -6.364 23.709 1.00 69.06 189 ALA A N 1
ATOM 1468 C CA . ALA A 1 189 ? -11.046 -5.583 24.159 1.00 69.06 189 ALA A CA 1
ATOM 1469 C C . ALA A 1 189 ? -11.523 -4.303 24.856 1.00 69.06 189 ALA A C 1
ATOM 1471 O O . ALA A 1 189 ? -12.368 -3.573 24.338 1.00 69.06 189 ALA A O 1
ATOM 1472 N N . ASP A 1 190 ? -10.892 -3.965 25.982 1.00 71.19 190 ASP A N 1
ATOM 1473 C CA . ASP A 1 190 ? -11.139 -2.708 26.705 1.00 71.19 190 ASP A CA 1
ATOM 1474 C C . ASP A 1 190 ? -10.744 -1.454 25.895 1.00 71.19 190 ASP A C 1
ATOM 1476 O O . ASP A 1 190 ? -11.036 -0.323 26.290 1.00 71.19 190 ASP A O 1
ATOM 1480 N N . SER A 1 191 ? -10.043 -1.631 24.767 1.00 82.19 191 SER A N 1
ATOM 1481 C CA . SER A 1 191 ? -9.545 -0.541 23.933 1.00 82.19 191 SER A CA 1
ATOM 1482 C C . SER A 1 191 ? -9.456 -0.906 22.453 1.00 82.19 191 SER A C 1
ATOM 1484 O O . SER A 1 191 ? -8.863 -1.914 22.075 1.00 82.19 191 SER A O 1
ATOM 1486 N N . ASN A 1 192 ? -9.933 0.007 21.605 1.00 89.81 192 ASN A N 1
ATOM 1487 C CA . ASN A 1 192 ? -9.842 -0.083 20.143 1.00 89.81 192 ASN A CA 1
ATOM 1488 C C . ASN A 1 192 ? -8.547 0.526 19.581 1.00 89.81 192 ASN A C 1
ATOM 1490 O O . ASN A 1 192 ? -8.323 0.533 18.369 1.00 89.81 192 ASN A O 1
ATOM 1494 N N . VAL A 1 193 ? -7.686 1.072 20.445 1.00 91.75 193 VAL A N 1
ATOM 1495 C CA . VAL A 1 193 ? -6.431 1.725 20.044 1.00 91.75 193 VAL A CA 1
ATOM 1496 C C . VAL A 1 193 ? -5.519 0.802 19.221 1.00 91.75 193 VAL A C 1
ATOM 1498 O O . VAL A 1 193 ? -4.959 1.281 18.232 1.00 91.75 193 VAL A O 1
ATOM 1501 N N . PRO A 1 194 ? -5.362 -0.500 19.545 1.00 93.3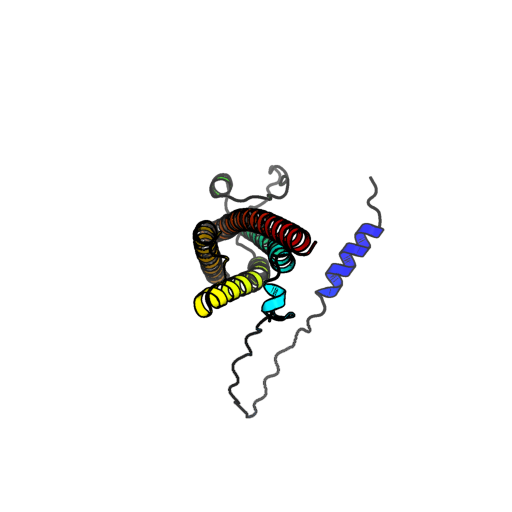1 194 PRO A N 1
ATOM 1502 C CA . PRO A 1 194 ? -4.565 -1.408 18.719 1.00 93.31 194 PRO A CA 1
ATOM 1503 C C . PRO A 1 194 ? -5.081 -1.514 17.279 1.00 93.31 194 PRO A C 1
ATOM 1505 O O . PRO A 1 194 ? -4.287 -1.458 16.341 1.00 93.31 194 PRO A O 1
ATOM 1508 N N . LEU A 1 195 ? -6.405 -1.569 17.101 1.00 94.19 195 LEU A N 1
ATOM 1509 C CA . LEU A 1 195 ? -7.049 -1.628 15.790 1.00 94.19 195 LEU A CA 1
ATOM 1510 C C . LEU A 1 195 ? -6.792 -0.343 14.987 1.00 94.19 195 LEU A C 1
ATOM 1512 O O . LEU A 1 195 ? -6.379 -0.399 13.829 1.00 94.19 195 LEU A O 1
ATOM 1516 N N . ALA A 1 196 ? -6.948 0.820 15.627 1.00 94.56 196 ALA A N 1
ATOM 1517 C CA . ALA A 1 196 ? -6.653 2.112 15.010 1.00 94.56 196 ALA A CA 1
ATOM 1518 C C . ALA A 1 196 ? -5.174 2.230 14.593 1.00 94.56 196 ALA A C 1
ATOM 1520 O O . ALA A 1 196 ? -4.861 2.725 13.510 1.00 94.56 196 ALA A O 1
ATOM 1521 N N . ARG A 1 197 ? -4.245 1.730 15.416 1.00 96.19 197 ARG A N 1
ATOM 1522 C CA . ARG A 1 197 ? -2.810 1.718 15.093 1.00 96.19 197 ARG A CA 1
ATOM 1523 C C . ARG A 1 197 ? -2.476 0.792 13.933 1.00 96.19 197 ARG A C 1
ATOM 1525 O O . ARG A 1 197 ? -1.669 1.170 13.086 1.00 96.19 197 ARG A O 1
ATOM 1532 N N . ALA A 1 198 ? -3.084 -0.390 13.868 1.00 96.50 198 ALA A N 1
ATOM 1533 C CA . ALA A 1 198 ? -2.909 -1.291 12.734 1.00 96.50 198 ALA A CA 1
ATOM 1534 C C . ALA A 1 198 ? -3.404 -0.636 11.431 1.00 96.50 198 ALA A C 1
ATOM 1536 O O . ALA A 1 198 ? -2.686 -0.638 10.430 1.00 96.50 198 ALA A O 1
ATOM 1537 N N . ALA A 1 199 ? -4.553 0.046 11.475 1.00 96.94 199 ALA A N 1
ATOM 1538 C CA . ALA A 1 199 ? -5.069 0.834 10.357 1.00 96.94 199 ALA A CA 1
ATOM 1539 C C . ALA A 1 199 ? -4.088 1.938 9.910 1.00 96.94 199 ALA A C 1
ATOM 1541 O O . ALA A 1 199 ? -3.776 2.057 8.723 1.00 96.94 199 ALA A O 1
ATOM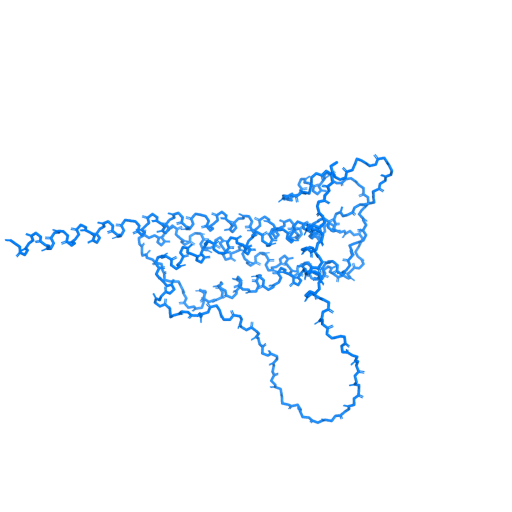 1542 N N . ILE A 1 200 ? -3.529 2.702 10.861 1.00 97.69 200 ILE A N 1
ATOM 1543 C CA . ILE A 1 200 ? -2.505 3.724 10.580 1.00 97.69 200 ILE A CA 1
ATOM 1544 C C . ILE A 1 200 ? -1.286 3.105 9.888 1.00 97.69 200 ILE A C 1
ATOM 1546 O O . ILE A 1 200 ? -0.808 3.666 8.900 1.00 97.69 200 ILE A O 1
ATOM 1550 N N . LYS A 1 201 ? -0.786 1.956 10.367 1.00 97.94 201 LYS A N 1
ATOM 1551 C CA . LYS A 1 201 ? 0.352 1.264 9.740 1.00 97.94 201 LYS A CA 1
ATOM 1552 C C . LYS A 1 201 ? 0.037 0.892 8.291 1.00 97.94 201 LYS A C 1
ATOM 1554 O O . LYS A 1 201 ? 0.844 1.204 7.418 1.00 97.94 201 LYS A O 1
ATOM 1559 N N . ILE A 1 202 ? -1.125 0.286 8.022 1.00 98.00 202 ILE A N 1
ATOM 1560 C CA . ILE A 1 202 ? -1.544 -0.086 6.657 1.00 98.00 202 ILE A CA 1
ATOM 1561 C C . ILE A 1 202 ? -1.541 1.150 5.752 1.00 98.00 202 ILE A C 1
ATOM 1563 O O . ILE A 1 202 ? -0.915 1.138 4.691 1.00 98.00 202 ILE A O 1
ATOM 1567 N N . TRP A 1 203 ? -2.162 2.246 6.197 1.00 98.00 203 TRP A N 1
ATOM 1568 C CA . TRP A 1 203 ? -2.234 3.486 5.424 1.00 98.00 203 TRP A CA 1
ATOM 1569 C C . TRP A 1 203 ? -0.852 4.093 5.147 1.00 98.00 203 TRP A C 1
ATOM 1571 O O . TRP A 1 203 ? -0.536 4.425 4.005 1.00 98.00 203 TRP A O 1
ATOM 1581 N N . GLN A 1 204 ? 0.007 4.196 6.167 1.00 97.81 204 GLN A N 1
ATOM 1582 C CA . GLN A 1 204 ? 1.358 4.755 6.028 1.00 97.81 204 GLN A CA 1
ATOM 1583 C C . GLN A 1 204 ? 2.224 3.933 5.071 1.00 97.81 204 GLN A C 1
ATOM 1585 O O . GLN A 1 204 ? 2.989 4.490 4.280 1.00 97.81 204 GLN A O 1
ATOM 1590 N N . LYS A 1 205 ? 2.105 2.605 5.135 1.00 97.88 205 LYS A N 1
ATOM 1591 C CA . LYS A 1 205 ? 2.824 1.693 4.247 1.00 97.88 205 LYS A CA 1
ATOM 1592 C C . LYS A 1 205 ? 2.299 1.776 2.819 1.00 97.88 205 LYS A C 1
ATOM 1594 O O . LYS A 1 205 ? 3.104 1.898 1.903 1.00 97.88 205 LYS A O 1
ATOM 1599 N N . ALA A 1 206 ? 0.985 1.852 2.617 1.00 97.06 206 ALA A N 1
ATOM 1600 C CA . ALA A 1 206 ? 0.405 2.082 1.294 1.00 97.06 206 ALA A CA 1
ATOM 1601 C C . ALA A 1 206 ? 0.829 3.441 0.690 1.00 97.06 206 ALA A C 1
ATOM 1603 O O . ALA A 1 206 ? 1.138 3.524 -0.499 1.00 97.06 206 ALA A O 1
ATOM 1604 N N . GLU A 1 207 ? 0.932 4.500 1.502 1.00 97.06 207 GLU A N 1
ATOM 1605 C CA . GLU A 1 207 ? 1.494 5.792 1.075 1.00 97.06 207 GLU A CA 1
ATOM 1606 C C . GLU A 1 207 ? 2.972 5.692 0.671 1.00 97.06 207 GLU A C 1
ATOM 1608 O O . GLU A 1 207 ? 3.410 6.344 -0.280 1.00 97.06 207 GLU A O 1
ATOM 1613 N N . ASN A 1 208 ? 3.766 4.881 1.371 1.00 96.81 208 ASN A N 1
ATOM 1614 C CA . ASN A 1 208 ? 5.157 4.647 0.992 1.00 96.81 208 ASN A CA 1
ATOM 1615 C C . ASN A 1 208 ? 5.272 3.836 -0.301 1.00 96.81 208 ASN A C 1
ATOM 1617 O O . ASN A 1 208 ? 6.060 4.220 -1.168 1.00 96.81 208 ASN A O 1
ATOM 1621 N N . LEU A 1 209 ? 4.443 2.805 -0.488 1.00 96.12 209 LEU A N 1
ATOM 1622 C CA . LEU A 1 209 ? 4.356 2.068 -1.750 1.00 96.12 209 LEU A CA 1
ATOM 1623 C C . LEU A 1 209 ? 4.013 3.000 -2.920 1.00 96.12 209 LEU A C 1
ATOM 1625 O O . LEU A 1 209 ? 4.639 2.904 -3.972 1.00 96.12 209 LEU A O 1
ATOM 1629 N N . GLU A 1 210 ? 3.112 3.971 -2.735 1.00 96.00 210 GLU A N 1
ATOM 1630 C CA . GLU A 1 210 ? 2.779 4.951 -3.782 1.00 96.00 210 GLU A CA 1
ATOM 1631 C C . GLU A 1 210 ? 3.985 5.839 -4.136 1.00 96.00 210 GLU A C 1
ATOM 1633 O O . GLU A 1 210 ? 4.247 6.102 -5.314 1.00 96.00 210 GLU A O 1
ATOM 1638 N N . LYS A 1 211 ? 4.782 6.254 -3.141 1.00 96.12 211 LYS A N 1
ATOM 1639 C CA . LYS A 1 211 ? 6.036 6.995 -3.380 1.00 96.12 211 LYS A CA 1
ATOM 1640 C C . LYS A 1 211 ? 7.060 6.141 -4.129 1.00 96.12 211 LYS A C 1
ATOM 1642 O O . LYS A 1 211 ? 7.724 6.648 -5.036 1.00 96.12 211 LYS A O 1
ATOM 1647 N N . VAL A 1 212 ? 7.203 4.869 -3.756 1.00 95.25 212 VAL A N 1
ATOM 1648 C CA . VAL A 1 212 ? 8.107 3.914 -4.412 1.00 95.25 212 VAL A CA 1
ATOM 1649 C C . VAL A 1 212 ? 7.684 3.698 -5.865 1.00 95.25 212 VAL A C 1
ATOM 1651 O O . VAL A 1 212 ? 8.503 3.883 -6.765 1.00 95.25 212 VAL A O 1
ATOM 1654 N N . ARG A 1 213 ? 6.398 3.420 -6.102 1.00 94.50 213 ARG A N 1
ATOM 1655 C CA . ARG A 1 213 ? 5.784 3.279 -7.428 1.00 94.50 213 ARG A CA 1
ATOM 1656 C C . ARG A 1 213 ? 6.056 4.501 -8.299 1.00 94.50 213 ARG A C 1
ATOM 1658 O O . ARG A 1 213 ? 6.539 4.369 -9.420 1.00 94.50 213 ARG A O 1
ATOM 1665 N N . TYR A 1 214 ? 5.802 5.702 -7.777 1.00 94.25 214 TYR A N 1
ATOM 1666 C CA . TYR A 1 214 ? 6.038 6.950 -8.503 1.00 94.25 214 TYR A CA 1
ATOM 1667 C C . TYR A 1 214 ? 7.513 7.124 -8.897 1.00 94.25 214 TYR A C 1
ATOM 1669 O O . TYR A 1 214 ? 7.820 7.506 -10.028 1.00 94.25 214 TYR A O 1
ATOM 1677 N N . ARG A 1 215 ? 8.447 6.811 -7.989 1.00 93.94 215 ARG A N 1
ATOM 1678 C CA . ARG A 1 215 ? 9.889 6.841 -8.286 1.00 93.94 215 ARG A CA 1
ATOM 1679 C C . ARG A 1 215 ? 10.271 5.808 -9.345 1.00 93.94 215 ARG A C 1
ATOM 1681 O O . ARG A 1 215 ? 11.003 6.159 -10.267 1.00 93.94 215 ARG A O 1
ATOM 1688 N N . ALA A 1 216 ? 9.752 4.585 -9.247 1.00 91.00 216 ALA A N 1
ATOM 1689 C CA . ALA A 1 216 ? 10.001 3.521 -10.216 1.00 91.00 216 ALA A CA 1
ATOM 1690 C C . ALA A 1 216 ? 9.524 3.914 -11.623 1.00 91.00 216 ALA A C 1
ATOM 1692 O O . ALA A 1 216 ? 10.300 3.826 -12.571 1.00 91.00 216 ALA A O 1
ATOM 1693 N N . VAL A 1 217 ? 8.303 4.453 -11.747 1.00 91.12 217 VAL A N 1
ATOM 1694 C CA . VAL A 1 217 ? 7.760 4.963 -13.021 1.00 91.12 217 VAL A CA 1
ATOM 1695 C C . VAL A 1 217 ? 8.689 5.998 -13.648 1.00 91.12 217 VAL A C 1
ATOM 1697 O O . VAL A 1 217 ? 8.989 5.917 -14.836 1.00 91.12 217 VAL A O 1
ATOM 1700 N N . ASN A 1 218 ? 9.167 6.967 -12.865 1.00 92.25 218 ASN A N 1
ATOM 1701 C CA . ASN A 1 218 ? 10.036 8.020 -13.389 1.00 92.25 218 ASN A CA 1
ATOM 1702 C C . ASN A 1 218 ? 11.404 7.491 -13.832 1.00 92.25 218 ASN A C 1
ATOM 1704 O O . ASN A 1 218 ? 11.919 7.936 -14.856 1.00 92.25 218 ASN A O 1
ATOM 1708 N N . LEU A 1 219 ? 11.981 6.542 -13.088 1.00 89.62 219 LEU A N 1
ATOM 1709 C CA . LEU A 1 219 ? 13.247 5.906 -13.455 1.00 89.62 219 LEU A CA 1
ATOM 1710 C C . LEU A 1 219 ? 13.113 5.101 -14.749 1.00 89.62 219 LEU A C 1
ATOM 1712 O O . LEU A 1 219 ? 13.893 5.317 -15.673 1.00 89.62 219 LEU A O 1
ATOM 1716 N N . LEU A 1 220 ? 12.102 4.233 -14.829 1.00 86.81 220 LEU A N 1
ATOM 1717 C CA . LEU A 1 220 ? 11.850 3.397 -16.002 1.00 86.81 220 LEU A CA 1
ATOM 1718 C C . LEU A 1 220 ? 11.556 4.253 -17.233 1.00 86.81 220 LEU A C 1
ATOM 1720 O O . LEU A 1 220 ? 12.181 4.081 -18.274 1.00 86.81 220 LEU A O 1
ATOM 1724 N N . ARG A 1 221 ? 10.680 5.255 -17.099 1.00 89.75 221 ARG A N 1
ATOM 1725 C CA . ARG A 1 221 ? 10.360 6.175 -18.195 1.00 89.75 221 ARG A CA 1
ATOM 1726 C C . ARG A 1 221 ? 11.597 6.912 -18.706 1.00 89.75 221 ARG A C 1
ATOM 1728 O O . ARG A 1 221 ? 11.761 7.044 -19.916 1.00 89.75 221 ARG A O 1
ATOM 1735 N N . ALA A 1 222 ? 12.448 7.412 -17.809 1.00 89.44 222 ALA A N 1
ATOM 1736 C CA . ALA A 1 222 ? 13.671 8.104 -18.203 1.00 89.44 222 ALA A CA 1
ATOM 1737 C C . ALA A 1 222 ? 14.639 7.174 -18.949 1.00 89.44 222 ALA A C 1
ATOM 1739 O O . ALA A 1 222 ? 15.281 7.614 -19.900 1.00 89.44 222 ALA A O 1
ATOM 1740 N N . GLU A 1 223 ? 14.724 5.908 -18.541 1.00 85.94 223 GLU A N 1
ATOM 1741 C CA . GLU A 1 223 ? 15.589 4.923 -19.186 1.00 85.94 223 GLU A CA 1
ATOM 1742 C C . GLU A 1 223 ? 15.085 4.535 -20.575 1.00 85.94 223 GLU A C 1
ATOM 1744 O O . GLU A 1 223 ? 15.827 4.633 -21.549 1.00 85.94 223 GLU A O 1
ATOM 1749 N N . TYR A 1 224 ? 13.795 4.230 -20.710 1.00 86.06 224 TYR A N 1
ATOM 1750 C CA . TYR A 1 224 ? 13.213 3.865 -22.001 1.00 86.06 224 TYR A CA 1
ATOM 1751 C C . TYR A 1 224 ? 13.324 4.985 -23.042 1.00 86.06 224 TYR A C 1
ATOM 1753 O O . TYR A 1 224 ? 13.562 4.719 -24.221 1.00 86.06 224 TYR A O 1
ATOM 1761 N N . ILE A 1 225 ? 13.220 6.251 -22.619 1.00 88.94 225 ILE A N 1
ATOM 1762 C CA . ILE A 1 225 ? 13.450 7.402 -23.506 1.00 88.94 225 ILE A CA 1
ATOM 1763 C C . ILE A 1 225 ? 14.904 7.436 -24.001 1.00 88.94 225 ILE A C 1
ATOM 1765 O O . ILE A 1 225 ? 15.141 7.722 -25.178 1.00 88.94 225 ILE A O 1
ATOM 1769 N N . LYS A 1 226 ? 15.880 7.145 -23.132 1.00 87.88 226 LYS A N 1
ATOM 1770 C CA . LYS A 1 226 ? 17.298 7.106 -23.518 1.00 87.88 226 LYS A CA 1
ATOM 1771 C C . LYS A 1 226 ? 17.580 5.968 -24.488 1.00 87.88 226 LYS A C 1
ATOM 1773 O O . LYS A 1 226 ? 18.145 6.225 -25.548 1.00 87.88 226 LYS A O 1
ATOM 1778 N N . GLU A 1 227 ? 17.125 4.758 -24.176 1.00 85.25 227 GLU A N 1
ATOM 1779 C CA . GLU A 1 227 ? 17.304 3.591 -25.046 1.00 85.25 227 GLU A CA 1
ATOM 1780 C C . GLU A 1 227 ? 16.694 3.819 -26.437 1.00 85.25 227 GLU A C 1
ATOM 1782 O O . GLU A 1 227 ? 17.303 3.493 -27.459 1.00 85.25 227 GLU A O 1
ATOM 1787 N N . ALA A 1 228 ? 15.502 4.425 -26.504 1.00 86.50 228 ALA A N 1
ATOM 1788 C CA . ALA A 1 228 ? 14.861 4.768 -27.771 1.00 86.50 228 ALA A CA 1
ATOM 1789 C C . ALA A 1 228 ? 15.688 5.784 -28.580 1.00 86.50 228 ALA A C 1
ATOM 1791 O O . ALA A 1 228 ? 15.843 5.639 -29.797 1.00 86.50 228 ALA A O 1
ATOM 1792 N N . ALA A 1 229 ? 16.258 6.794 -27.915 1.00 89.19 229 ALA A N 1
ATOM 1793 C CA . ALA A 1 229 ? 17.115 7.787 -28.556 1.00 89.19 229 ALA A CA 1
ATOM 1794 C C . ALA A 1 229 ? 18.433 7.181 -29.070 1.00 89.19 229 ALA A C 1
ATOM 1796 O O . ALA A 1 229 ? 18.893 7.545 -30.154 1.00 89.19 229 ALA A O 1
ATOM 1797 N N . GLU A 1 230 ? 19.035 6.251 -28.327 1.00 89.62 230 GLU A N 1
ATOM 1798 C CA . GLU A 1 230 ? 20.258 5.546 -28.729 1.00 89.62 230 GLU A CA 1
ATOM 1799 C C . GLU A 1 230 ? 20.021 4.636 -29.935 1.00 89.62 230 GLU A C 1
ATOM 1801 O O . GLU A 1 230 ? 20.757 4.729 -30.920 1.00 89.62 230 GLU A O 1
ATOM 1806 N N . LYS A 1 231 ? 18.935 3.853 -29.927 1.00 88.56 231 LYS A N 1
ATOM 1807 C CA . LYS A 1 231 ? 18.528 3.027 -31.076 1.00 88.56 231 LYS A CA 1
ATOM 1808 C C . LYS A 1 231 ? 18.306 3.870 -32.333 1.00 88.56 231 LYS A C 1
ATOM 1810 O O . LYS A 1 231 ? 18.714 3.479 -33.424 1.00 88.56 231 LYS 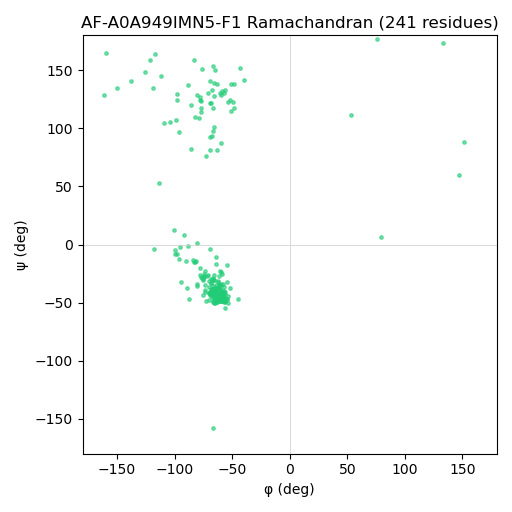A O 1
ATOM 1815 N N . LEU A 1 232 ? 17.696 5.051 -32.198 1.00 90.44 232 LEU A N 1
ATOM 1816 C CA . LEU A 1 232 ? 17.497 5.962 -33.328 1.00 90.44 232 LEU A CA 1
ATOM 1817 C C . LEU A 1 232 ? 18.826 6.508 -33.875 1.00 90.44 232 LEU A C 1
ATOM 1819 O O . LEU A 1 232 ? 18.980 6.636 -35.089 1.00 90.44 232 LEU A O 1
ATOM 1823 N N . LYS A 1 233 ? 19.787 6.831 -33.000 1.00 90.88 233 LYS A N 1
ATOM 1824 C CA . LYS A 1 233 ? 21.128 7.280 -33.411 1.00 90.88 233 LYS A CA 1
ATOM 1825 C C . LYS A 1 233 ? 21.890 6.180 -34.150 1.00 90.88 233 LYS A C 1
ATOM 1827 O O . LYS A 1 233 ? 22.491 6.475 -35.178 1.00 90.88 233 LYS A O 1
ATOM 1832 N N . GLN A 1 234 ? 21.831 4.942 -33.660 1.00 88.88 234 GLN A N 1
ATOM 1833 C CA . GLN A 1 234 ? 22.475 3.786 -34.293 1.00 88.88 234 GLN A CA 1
ATOM 1834 C C . GLN A 1 234 ? 21.922 3.535 -35.698 1.00 88.88 234 GLN A C 1
ATOM 1836 O O . GLN A 1 234 ? 22.695 3.498 -36.649 1.00 88.88 234 GLN A O 1
ATOM 1841 N N . ARG A 1 235 ? 20.590 3.509 -35.859 1.00 89.94 235 ARG A N 1
ATOM 1842 C CA . ARG A 1 235 ? 19.947 3.363 -37.179 1.00 89.94 235 ARG A CA 1
ATOM 1843 C C . ARG A 1 235 ? 20.390 4.442 -38.168 1.00 89.94 235 ARG A C 1
ATOM 1845 O O . ARG A 1 235 ? 20.787 4.136 -39.281 1.00 89.94 235 ARG A O 1
ATOM 1852 N N . LYS A 1 236 ? 20.417 5.709 -37.735 1.00 89.94 236 LYS A N 1
ATOM 1853 C CA . LYS A 1 236 ? 20.897 6.821 -38.576 1.00 89.94 236 LYS A CA 1
ATOM 1854 C C . LYS A 1 236 ? 22.373 6.687 -38.966 1.00 89.94 236 LYS A C 1
ATOM 1856 O O . LYS A 1 236 ? 22.758 7.161 -40.030 1.00 89.94 236 LYS A O 1
ATOM 1861 N N . ALA A 1 237 ? 23.204 6.103 -38.103 1.00 88.69 237 ALA A N 1
ATOM 1862 C CA . ALA A 1 237 ? 24.613 5.861 -38.401 1.00 88.69 237 ALA A CA 1
ATOM 1863 C C . ALA A 1 237 ? 24.795 4.709 -39.404 1.00 88.69 237 ALA A C 1
ATOM 1865 O O . ALA A 1 237 ? 25.620 4.829 -40.306 1.00 88.69 237 ALA A O 1
ATOM 1866 N N . GLU A 1 238 ? 24.000 3.643 -39.287 1.00 87.00 238 GLU A N 1
ATOM 1867 C CA . GLU A 1 238 ? 23.973 2.511 -40.226 1.00 87.00 238 GLU A CA 1
ATOM 1868 C C . GLU A 1 238 ? 23.454 2.914 -41.612 1.00 87.00 238 GLU A C 1
ATOM 1870 O O . GLU A 1 238 ? 24.030 2.534 -42.629 1.00 87.00 238 GLU A O 1
ATOM 1875 N N . ASP A 1 239 ? 22.411 3.743 -41.675 1.00 86.81 239 ASP A N 1
ATOM 1876 C CA . ASP A 1 239 ? 21.892 4.264 -42.945 1.00 86.81 239 ASP A CA 1
ATOM 1877 C C . ASP A 1 239 ? 22.908 5.187 -43.637 1.00 86.81 239 ASP A C 1
ATOM 1879 O O . ASP A 1 239 ? 22.970 5.252 -44.864 1.00 86.81 239 ASP A O 1
ATOM 1883 N N . LYS A 1 240 ? 23.743 5.887 -42.856 1.00 81.12 240 LYS A N 1
ATOM 1884 C CA . LYS A 1 240 ? 24.819 6.738 -43.378 1.00 81.12 240 LYS A CA 1
ATOM 1885 C C . LYS A 1 240 ? 26.036 5.939 -43.853 1.00 81.12 240 LYS A C 1
ATOM 1887 O O . LYS A 1 240 ? 26.748 6.433 -44.712 1.00 81.12 240 LYS A O 1
ATOM 1892 N N . SER A 1 241 ? 26.303 4.753 -43.302 1.00 78.25 241 SER A N 1
ATOM 1893 C CA . SER A 1 241 ? 27.424 3.906 -43.742 1.00 78.25 241 SER A CA 1
ATOM 1894 C C . SER A 1 241 ? 27.091 3.025 -44.951 1.00 78.25 241 SER A C 1
ATOM 1896 O O . SER A 1 241 ? 28.000 2.458 -45.553 1.00 78.25 241 SER A O 1
ATOM 1898 N N . ARG A 1 242 ? 25.804 2.898 -45.301 1.00 75.50 242 ARG A N 1
ATOM 1899 C CA . ARG A 1 242 ? 25.314 2.145 -46.468 1.00 75.50 242 ARG A CA 1
ATOM 1900 C C . ARG A 1 242 ? 25.204 2.968 -47.759 1.00 75.50 242 ARG A C 1
ATOM 1902 O O . ARG A 1 242 ? 25.052 2.360 -48.815 1.00 75.50 242 ARG A O 1
ATOM 1909 N N . ASN A 1 243 ? 25.270 4.296 -47.666 1.00 64.06 243 ASN A N 1
ATOM 1910 C CA . ASN A 1 243 ? 25.259 5.243 -48.790 1.00 64.06 243 ASN A CA 1
ATOM 1911 C C . ASN A 1 243 ? 26.656 5.815 -49.028 1.00 64.06 243 ASN A C 1
ATOM 1913 O O . ASN A 1 243 ? 26.968 6.095 -50.205 1.00 64.06 243 ASN A O 1
#

Sequence (243 aa):
MAISAKALISALIILAFYLAMPLAAPADVAGTGLNDKAPAKLSIGRRTASDAEQMKPEAMLTDLRDFRLCLNQLKQEAVNLFQEATRTEVTLQAVPPGKVQDKISEGILQQIHGKYLLPRREWLVLYVNTIEPIVQLLCEDVQDVDTNGRQTPPAIESKINPLWTTWRDDVRSINKSLDEVQMLIGQDADSNVPLARAAIKIWQKAENLEKVRYRAVNLLRAEYIKEAAEKLKQRKAEDKSRN

Foldseek 3Di:
DDDDPVVVVVVVVVVVVPPPDDPDDDDDDDDDDPPDDDPPDPPVPPPPDDPVVCPDLVNVLVVLVVVVVLLLLLQVLLLQQLCLLLPDDQDPPHDPDDPRDSADDVVVVVVRDDQHDDRDLVSLVVSLVSNVVSLVVLVVVLVCCVPVNDDDDPVCCVVLVVLNVLSSVLSVQLVVLSVQSVVCRPDPDSHSVSSSVSSNSSNVSSVSNNVSSVSVSVSSVVVVVVVVVVVVVVVVVVVVVVD